Protein AF-A0A6A6N0H1-F1 (afdb_monomer_lite)

Structure (mmCIF, N/CA/C/O backbone):
data_AF-A0A6A6N0H1-F1
#
_entry.id   AF-A0A6A6N0H1-F1
#
loop_
_atom_site.group_PDB
_atom_site.id
_atom_site.type_symbol
_atom_site.label_atom_id
_atom_site.label_alt_id
_atom_site.label_comp_id
_atom_site.label_asym_id
_atom_site.label_entity_id
_atom_site.label_seq_id
_atom_site.pdbx_PDB_ins_code
_atom_site.Cartn_x
_atom_site.Cartn_y
_atom_site.Cartn_z
_atom_site.occupancy
_atom_site.B_iso_or_equiv
_atom_site.auth_seq_id
_atom_site.auth_comp_id
_atom_site.auth_asym_id
_atom_site.auth_atom_id
_atom_site.pdbx_PDB_model_num
ATOM 1 N N . MET A 1 1 ? -2.127 4.961 3.955 1.00 70.12 1 MET A N 1
ATOM 2 C CA . MET A 1 1 ? -0.693 5.173 4.172 1.00 70.12 1 MET A CA 1
ATOM 3 C C . MET A 1 1 ? -0.019 4.951 2.845 1.00 70.12 1 MET A C 1
ATOM 5 O O . MET A 1 1 ? -0.591 4.228 2.034 1.00 70.12 1 MET A O 1
ATOM 9 N N . GLY A 1 2 ? 1.108 5.605 2.638 1.00 79.56 2 GLY A N 1
ATOM 10 C CA . GLY A 1 2 ? 1.952 5.487 1.465 1.00 79.56 2 GLY A CA 1
ATOM 11 C C . GLY A 1 2 ? 3.274 6.172 1.772 1.00 79.56 2 GLY A C 1
ATOM 12 O O . GLY A 1 2 ? 3.287 7.105 2.584 1.00 79.56 2 GLY A O 1
ATOM 13 N N . ASP A 1 3 ? 4.332 5.708 1.123 1.00 78.81 3 ASP A N 1
ATOM 14 C CA . ASP A 1 3 ? 5.659 6.313 1.205 1.00 78.81 3 ASP A CA 1
ATOM 15 C C . ASP A 1 3 ? 5.862 7.254 -0.004 1.00 78.81 3 ASP A C 1
ATOM 17 O O . ASP A 1 3 ? 5.157 7.158 -1.016 1.00 78.81 3 ASP A O 1
ATOM 21 N N . ASP A 1 4 ? 6.767 8.229 0.105 1.00 79.44 4 ASP A N 1
ATOM 22 C CA . ASP A 1 4 ? 6.902 9.356 -0.837 1.00 79.44 4 ASP A CA 1
ATOM 23 C C . ASP A 1 4 ? 7.541 8.990 -2.190 1.00 79.44 4 ASP A C 1
ATOM 25 O O . ASP A 1 4 ? 7.438 9.741 -3.164 1.00 79.44 4 ASP A O 1
ATOM 29 N N . ASP A 1 5 ? 8.128 7.803 -2.273 1.00 79.56 5 ASP A N 1
ATOM 30 C CA . ASP A 1 5 ? 8.685 7.163 -3.467 1.00 79.56 5 ASP A CA 1
ATOM 31 C C . ASP A 1 5 ? 7.679 6.262 -4.220 1.00 79.56 5 ASP A C 1
ATOM 33 O O . ASP A 1 5 ? 8.013 5.652 -5.243 1.00 79.56 5 ASP A O 1
ATOM 37 N N . THR A 1 6 ? 6.434 6.176 -3.741 1.00 82.19 6 THR A N 1
ATOM 38 C CA . THR A 1 6 ? 5.424 5.258 -4.277 1.00 82.19 6 THR A CA 1
ATOM 39 C C . THR A 1 6 ? 4.605 5.892 -5.397 1.00 82.19 6 THR A C 1
ATOM 41 O O . THR A 1 6 ? 3.973 6.938 -5.242 1.00 82.19 6 THR A O 1
ATOM 44 N N . VAL A 1 7 ? 4.538 5.212 -6.543 1.00 85.62 7 VAL A N 1
ATOM 45 C CA . VAL A 1 7 ? 3.729 5.633 -7.692 1.00 85.62 7 VAL A CA 1
ATOM 46 C C . VAL A 1 7 ? 2.324 5.045 -7.584 1.00 85.62 7 VAL A C 1
ATOM 48 O O . VAL A 1 7 ? 2.158 3.832 -7.679 1.00 85.62 7 VAL A O 1
ATOM 51 N N . TYR A 1 8 ? 1.306 5.898 -7.454 1.00 84.00 8 TYR A N 1
ATOM 52 C CA . TYR A 1 8 ? -0.106 5.499 -7.410 1.00 84.00 8 TYR A CA 1
ATOM 53 C C . TYR A 1 8 ? -0.826 5.714 -8.748 1.00 84.00 8 TYR A C 1
ATOM 55 O O . TYR A 1 8 ? -0.696 6.759 -9.385 1.00 84.00 8 TYR A O 1
ATOM 63 N N . PHE A 1 9 ? -1.658 4.746 -9.130 1.00 83.56 9 PHE A N 1
ATOM 64 C CA . PHE A 1 9 ? -2.590 4.827 -10.254 1.00 83.56 9 PHE A CA 1
ATOM 65 C C . PHE A 1 9 ? -3.966 5.220 -9.702 1.00 83.56 9 PHE A C 1
ATOM 67 O O . PHE A 1 9 ? -4.739 4.380 -9.240 1.00 83.56 9 PHE A O 1
ATOM 74 N N . THR A 1 10 ? -4.252 6.521 -9.676 1.00 80.19 10 THR A N 1
ATOM 75 C CA . THR A 1 10 ? -5.364 7.090 -8.895 1.00 80.19 10 THR A CA 1
ATOM 76 C C . THR A 1 10 ? -6.743 6.598 -9.323 1.00 80.19 10 THR A C 1
ATOM 78 O O . THR A 1 10 ? -7.555 6.277 -8.459 1.00 80.19 10 THR A O 1
ATOM 81 N N . ASP A 1 11 ? -7.011 6.457 -10.623 1.00 75.75 11 ASP A N 1
ATOM 82 C CA . ASP A 1 11 ? -8.328 5.996 -11.095 1.00 75.75 11 ASP A CA 1
ATOM 83 C C . ASP A 1 11 ? -8.553 4.518 -10.735 1.00 75.75 11 ASP A C 1
ATOM 85 O O . ASP A 1 11 ? -9.670 4.114 -10.403 1.00 75.75 11 ASP A O 1
ATOM 89 N N . ASN A 1 12 ? -7.476 3.724 -10.707 1.00 81.69 12 ASN A N 1
ATOM 90 C CA . ASN A 1 12 ? -7.490 2.338 -10.240 1.00 81.69 12 ASN A CA 1
ATOM 91 C C . ASN A 1 12 ? -7.721 2.262 -8.732 1.00 81.69 12 ASN A C 1
ATOM 93 O O . ASN A 1 12 ? -8.553 1.470 -8.295 1.00 81.69 12 ASN A O 1
ATOM 97 N N . LEU A 1 13 ? -7.043 3.105 -7.945 1.00 80.00 13 LEU A N 1
ATOM 98 C CA . LEU A 1 13 ? -7.258 3.217 -6.500 1.00 80.00 13 LEU A CA 1
ATOM 99 C C . LEU A 1 13 ? -8.724 3.553 -6.189 1.00 80.00 13 LEU A C 1
ATOM 101 O O . LEU A 1 13 ? -9.362 2.839 -5.418 1.00 80.00 13 LEU A O 1
ATOM 105 N N . VAL A 1 14 ? -9.283 4.580 -6.834 1.00 78.00 14 VAL A N 1
ATOM 106 C CA . VAL A 1 14 ? -10.693 4.975 -6.672 1.00 78.00 14 VAL A CA 1
ATOM 107 C C . VAL A 1 14 ? -11.631 3.840 -7.088 1.00 78.00 14 VAL A C 1
ATOM 109 O O . VAL A 1 14 ? -12.523 3.474 -6.325 1.00 78.00 14 VAL A O 1
ATOM 112 N N . SER A 1 15 ? -11.397 3.222 -8.249 1.00 77.38 15 SER A N 1
ATOM 113 C CA . SER A 1 15 ? -12.208 2.101 -8.751 1.00 77.38 15 SER A CA 1
ATOM 114 C C . SER A 1 15 ? -12.167 0.873 -7.834 1.00 77.38 15 SER A C 1
ATOM 116 O O . SER A 1 15 ? -13.159 0.154 -7.717 1.00 77.38 15 SER A O 1
ATOM 118 N N . VAL A 1 16 ? -11.033 0.626 -7.169 1.00 81.94 16 VAL A N 1
ATOM 119 C CA . VAL A 1 16 ? -10.869 -0.451 -6.187 1.00 81.94 16 VAL A CA 1
ATOM 120 C C . VAL A 1 16 ? -11.577 -0.114 -4.874 1.00 81.94 16 VAL A C 1
ATOM 122 O O . VAL A 1 16 ? -12.339 -0.942 -4.376 1.00 81.94 16 VAL A O 1
ATOM 125 N N . LEU A 1 17 ? -11.398 1.092 -4.331 1.00 82.75 17 LEU A N 1
ATOM 126 C CA . LEU A 1 17 ? -12.040 1.494 -3.074 1.00 82.75 17 LEU A CA 1
ATOM 127 C C . LEU A 1 17 ? -13.568 1.625 -3.207 1.00 82.75 17 LEU A C 1
ATOM 129 O O . LEU A 1 17 ? -14.291 1.277 -2.275 1.00 82.75 17 LEU A O 1
ATOM 133 N N . ALA A 1 18 ? -14.077 2.001 -4.384 1.00 81.06 18 ALA A N 1
ATOM 134 C CA . ALA A 1 18 ? -15.512 2.062 -4.685 1.00 81.06 18 ALA A CA 1
ATOM 135 C C . ALA A 1 18 ? -16.245 0.704 -4.581 1.00 81.06 18 ALA A C 1
ATOM 137 O O . ALA A 1 18 ? -17.475 0.673 -4.544 1.00 81.06 18 ALA A O 1
ATOM 138 N N . LYS A 1 19 ? -15.520 -0.423 -4.499 1.00 85.50 19 LYS A N 1
ATOM 139 C CA . LYS A 1 19 ? -16.097 -1.756 -4.238 1.00 85.50 19 LYS A CA 1
ATOM 140 C C . LYS A 1 19 ? -16.606 -1.921 -2.797 1.00 85.50 19 LYS A C 1
ATOM 142 O O . LYS A 1 19 ? -17.336 -2.874 -2.527 1.00 85.50 19 LYS A O 1
ATOM 147 N N . TYR A 1 20 ? -16.210 -1.036 -1.879 1.00 82.00 20 TYR A N 1
ATOM 148 C CA . TYR A 1 20 ? -16.386 -1.203 -0.438 1.00 82.00 20 TYR A CA 1
ATOM 149 C C . TYR A 1 20 ? -17.384 -0.210 0.166 1.00 82.00 20 TYR A C 1
ATOM 151 O O . TYR A 1 20 ? -17.315 0.998 -0.057 1.00 82.00 20 TYR A O 1
ATOM 159 N N . ASP A 1 21 ? -18.291 -0.720 1.004 1.00 81.81 21 ASP A N 1
ATOM 160 C CA . ASP A 1 21 ? -19.190 0.109 1.811 1.00 81.81 21 ASP A CA 1
ATOM 161 C C . ASP A 1 21 ? -18.392 0.853 2.893 1.00 81.81 21 ASP A C 1
ATOM 163 O O . ASP A 1 21 ? -17.941 0.259 3.876 1.00 81.81 21 ASP A O 1
ATOM 167 N N . HIS A 1 22 ? -18.227 2.161 2.706 1.00 78.94 22 HIS A N 1
ATOM 168 C CA . HIS A 1 22 ? -17.443 3.041 3.573 1.00 78.94 22 HIS A CA 1
ATOM 169 C C . HIS A 1 22 ? -18.022 3.222 4.986 1.00 78.94 22 HIS A C 1
ATOM 171 O O . HIS A 1 22 ? -17.309 3.678 5.881 1.00 78.94 22 HIS A O 1
ATOM 177 N N . HIS A 1 23 ? -19.275 2.816 5.223 1.00 79.25 23 HIS A N 1
ATOM 178 C CA . HIS A 1 23 ? -19.869 2.770 6.562 1.00 79.25 23 HIS A CA 1
ATOM 179 C C . HIS A 1 23 ? -19.436 1.539 7.381 1.00 79.25 23 HIS A C 1
ATOM 181 O O . HIS A 1 23 ? -19.732 1.456 8.575 1.00 79.25 23 HIS A O 1
ATOM 187 N N . GLN A 1 24 ? -18.728 0.582 6.774 1.00 85.94 24 GLN A N 1
ATOM 188 C CA . GLN A 1 24 ? -18.178 -0.596 7.452 1.00 85.94 24 GLN A CA 1
ATOM 189 C C . GLN A 1 24 ? -16.694 -0.393 7.792 1.00 85.94 24 GLN A C 1
ATOM 191 O O . GLN A 1 24 ? -16.031 0.499 7.264 1.00 85.94 24 GLN A O 1
ATOM 196 N N . MET A 1 25 ? -16.153 -1.200 8.709 1.00 87.19 25 MET A N 1
ATOM 197 C CA . MET A 1 25 ? -14.738 -1.127 9.093 1.00 87.19 25 MET A CA 1
ATOM 198 C C . MET A 1 25 ? -13.878 -1.923 8.108 1.00 87.19 25 MET A C 1
ATOM 200 O O . MET A 1 25 ? -13.936 -3.150 8.100 1.00 87.19 25 MET A O 1
ATOM 204 N N . TRP A 1 26 ? -13.058 -1.224 7.328 1.00 92.44 26 TRP A N 1
ATOM 205 C CA . TRP A 1 26 ? -12.177 -1.803 6.319 1.00 92.44 26 TRP A CA 1
ATOM 206 C C . TRP A 1 26 ? -10.728 -1.403 6.562 1.00 92.44 26 TRP A C 1
ATOM 208 O O . TRP A 1 26 ? -10.451 -0.243 6.858 1.00 92.44 26 TRP A O 1
ATOM 218 N N . TYR A 1 27 ? -9.824 -2.359 6.364 1.00 95.56 27 TYR A N 1
ATOM 219 C CA . TYR A 1 27 ? -8.383 -2.170 6.226 1.00 95.56 27 TYR A CA 1
ATOM 220 C C . TYR A 1 27 ? -7.974 -2.875 4.932 1.00 95.56 27 TYR A C 1
ATOM 222 O O . TYR A 1 27 ? -8.114 -4.093 4.836 1.00 95.56 27 TYR A O 1
ATOM 230 N N . ILE A 1 28 ? -7.583 -2.107 3.914 1.00 95.56 28 ILE A N 1
ATOM 231 C CA . ILE A 1 28 ? -7.443 -2.559 2.521 1.00 95.56 28 ILE A CA 1
ATOM 232 C C . ILE A 1 28 ? -6.034 -2.242 2.021 1.00 95.56 28 ILE A C 1
ATOM 234 O O . ILE A 1 28 ? -5.616 -1.092 2.107 1.00 95.56 28 ILE A O 1
ATOM 238 N N . GLY A 1 29 ? -5.328 -3.226 1.464 1.00 94.94 29 GLY A N 1
ATOM 239 C CA . GLY A 1 29 ? -3.990 -3.045 0.885 1.00 94.94 29 GLY A CA 1
ATOM 240 C C . GLY A 1 29 ? -3.344 -4.371 0.474 1.00 94.94 29 GLY A C 1
ATOM 241 O O . GLY A 1 29 ? -4.038 -5.385 0.366 1.00 94.94 29 GLY A O 1
ATOM 242 N N . GLY A 1 30 ? -2.026 -4.374 0.267 1.00 94.50 30 GLY A N 1
ATOM 243 C CA . GLY A 1 30 ? -1.248 -5.545 -0.165 1.00 94.50 30 GLY A CA 1
ATOM 244 C C . GLY A 1 30 ? -0.135 -5.926 0.816 1.00 94.50 30 GLY A C 1
ATOM 245 O O . GLY A 1 30 ? 0.495 -5.055 1.414 1.00 94.50 30 GLY A O 1
ATOM 246 N N . ASN A 1 31 ? 0.098 -7.232 0.988 1.00 94.44 31 ASN A N 1
ATOM 247 C CA . ASN A 1 31 ? 1.309 -7.754 1.634 1.00 94.44 31 ASN A CA 1
ATOM 248 C C . ASN A 1 31 ? 2.520 -7.639 0.680 1.00 94.44 31 ASN A C 1
ATOM 250 O O . ASN A 1 31 ? 2.348 -7.264 -0.479 1.00 94.44 31 ASN A O 1
ATOM 254 N N . SER A 1 32 ? 3.732 -7.963 1.134 1.00 93.81 32 SER A N 1
ATOM 255 C CA . SER A 1 32 ? 4.918 -7.855 0.278 1.00 93.81 32 SER A CA 1
ATOM 256 C C . SER A 1 32 ? 5.002 -9.016 -0.716 1.00 93.81 32 SER A C 1
ATOM 258 O O . SER A 1 32 ? 4.661 -10.158 -0.408 1.00 93.81 32 SER A O 1
ATOM 260 N N . GLU A 1 33 ? 5.527 -8.767 -1.916 1.00 92.06 33 GLU A N 1
ATOM 261 C CA . GLU A 1 33 ? 5.927 -9.837 -2.840 1.00 92.06 33 GLU A CA 1
ATOM 262 C C . GLU A 1 33 ? 7.166 -10.597 -2.343 1.00 92.06 33 GLU A C 1
ATOM 264 O O . GLU A 1 33 ? 7.478 -11.689 -2.827 1.00 92.06 33 GLU A O 1
ATOM 269 N N . SER A 1 34 ? 7.878 -10.029 -1.366 1.00 92.12 34 SER A N 1
ATOM 270 C CA . SER A 1 34 ? 9.011 -10.664 -0.713 1.00 92.12 34 SER A CA 1
ATOM 271 C C . SER A 1 34 ? 8.560 -11.568 0.434 1.00 92.12 34 SER A C 1
ATOM 273 O O . SER A 1 34 ? 8.165 -11.115 1.508 1.00 92.12 34 SER A O 1
ATOM 275 N N . VAL A 1 35 ? 8.729 -12.879 0.236 1.00 92.88 35 VAL A N 1
ATOM 276 C CA . VAL A 1 35 ? 8.537 -13.907 1.277 1.00 92.88 35 VAL A CA 1
ATOM 277 C C . VAL A 1 35 ? 9.380 -13.619 2.527 1.00 92.88 35 VAL A C 1
ATOM 279 O O . VAL A 1 35 ? 8.958 -13.941 3.634 1.00 92.88 35 VAL A O 1
ATOM 282 N N . GLU A 1 36 ? 10.561 -13.010 2.374 1.00 93.06 36 GLU A N 1
ATOM 283 C CA . GLU A 1 36 ? 11.412 -12.617 3.502 1.00 93.06 36 GLU A CA 1
ATOM 284 C C . GLU A 1 36 ? 10.739 -11.522 4.344 1.00 93.06 36 GLU A C 1
ATOM 286 O O . GLU A 1 36 ? 10.660 -11.654 5.565 1.00 93.06 36 GLU A O 1
ATOM 291 N N . GLN A 1 37 ? 10.171 -10.499 3.698 1.00 93.38 37 GLN A N 1
ATOM 292 C CA . GLN A 1 37 ? 9.470 -9.412 4.384 1.00 93.38 37 GLN A CA 1
ATOM 293 C C . GLN A 1 37 ? 8.204 -9.900 5.092 1.00 93.38 37 GLN A C 1
ATOM 295 O O . GLN A 1 37 ? 7.989 -9.566 6.257 1.00 93.38 37 GLN A O 1
ATOM 300 N N . ASP A 1 38 ? 7.403 -10.739 4.432 1.00 94.50 38 ASP A N 1
ATOM 301 C CA . ASP A 1 38 ? 6.183 -11.317 5.008 1.00 94.50 38 ASP A CA 1
ATOM 302 C C . ASP A 1 38 ? 6.458 -12.260 6.198 1.00 94.50 38 ASP A C 1
ATOM 304 O O . ASP A 1 38 ? 5.649 -12.341 7.127 1.00 94.50 38 ASP A O 1
ATOM 308 N N . VAL A 1 39 ? 7.588 -12.983 6.192 1.00 94.25 39 VAL A N 1
ATOM 309 C CA . VAL A 1 39 ? 8.022 -13.833 7.319 1.00 94.25 39 VAL A CA 1
ATOM 310 C C . VAL A 1 39 ? 8.549 -13.000 8.488 1.00 94.25 39 VAL A C 1
ATOM 312 O O . VAL A 1 39 ? 8.310 -13.369 9.638 1.00 94.25 39 VAL A O 1
ATOM 315 N N . MET A 1 40 ? 9.256 -11.900 8.214 1.00 92.00 40 MET A N 1
ATOM 316 C CA . MET A 1 40 ? 9.815 -11.021 9.247 1.00 92.00 40 MET A CA 1
ATOM 317 C C . MET A 1 40 ? 8.754 -10.135 9.910 1.00 92.00 40 MET A C 1
ATOM 319 O O . MET A 1 40 ? 8.828 -9.906 11.118 1.00 92.00 40 MET A O 1
ATOM 323 N N . HIS A 1 41 ? 7.763 -9.666 9.146 1.00 92.44 41 HIS A N 1
ATOM 324 C CA . HIS A 1 41 ? 6.705 -8.787 9.642 1.00 92.44 41 HIS A CA 1
ATOM 325 C C . HIS A 1 41 ? 5.419 -9.562 9.924 1.00 92.44 41 HIS A C 1
ATOM 327 O O . HIS A 1 41 ? 5.137 -9.881 11.080 1.00 92.44 41 HIS A O 1
ATOM 333 N N . THR A 1 42 ? 4.628 -9.840 8.883 1.00 92.81 42 THR A N 1
ATOM 334 C CA . THR A 1 42 ? 3.494 -10.775 8.879 1.00 92.81 42 THR A CA 1
ATOM 335 C C . THR A 1 42 ? 2.826 -10.784 7.502 1.00 92.81 42 THR A C 1
ATOM 337 O O . THR A 1 42 ? 2.594 -9.738 6.905 1.00 92.81 42 THR A O 1
ATOM 340 N N . TYR A 1 43 ? 2.356 -11.943 7.043 1.00 95.00 43 TYR A N 1
ATOM 341 C CA . TYR A 1 43 ? 1.429 -12.031 5.904 1.00 95.00 43 TYR A CA 1
ATOM 342 C C . TYR A 1 43 ? 0.087 -11.300 6.155 1.00 95.00 43 TYR A C 1
ATOM 344 O O . TYR A 1 43 ? -0.718 -11.126 5.240 1.00 95.00 43 TYR A O 1
ATOM 352 N N . GLY A 1 44 ? -0.233 -10.963 7.408 1.00 96.00 44 GLY A N 1
ATOM 353 C CA . GLY A 1 44 ? -1.514 -10.390 7.827 1.00 96.00 44 GLY A CA 1
ATOM 354 C C . GLY A 1 44 ? -1.635 -8.868 7.715 1.00 96.00 44 GLY A C 1
ATOM 355 O O . GLY A 1 44 ? -2.709 -8.359 8.036 1.00 96.00 44 GLY A O 1
ATOM 356 N N . MET A 1 45 ? -0.583 -8.158 7.295 1.00 95.44 45 MET A N 1
ATOM 357 C CA . MET A 1 45 ? -0.554 -6.694 7.178 1.00 95.44 45 MET A CA 1
ATOM 358 C C . MET A 1 45 ? -0.486 -6.229 5.726 1.00 95.44 45 MET A C 1
ATOM 360 O O . MET A 1 45 ? 0.011 -6.945 4.858 1.00 95.44 45 MET A O 1
ATOM 364 N N . ALA A 1 46 ? -0.989 -5.022 5.482 1.00 95.56 46 ALA A N 1
ATOM 365 C CA . ALA A 1 46 ? -0.591 -4.248 4.320 1.00 95.56 46 ALA A CA 1
ATOM 366 C C . ALA A 1 46 ? 0.681 -3.464 4.653 1.00 95.56 46 ALA A C 1
ATOM 368 O O . ALA A 1 46 ? 0.752 -2.865 5.730 1.00 95.56 46 ALA A O 1
ATOM 369 N N . PHE A 1 47 ? 1.648 -3.472 3.739 1.00 94.62 47 PHE A N 1
ATOM 370 C CA . PHE A 1 47 ? 2.901 -2.736 3.900 1.00 94.62 47 PHE A CA 1
ATOM 371 C C . PHE A 1 47 ? 2.715 -1.243 3.584 1.00 94.62 47 PHE A C 1
ATOM 373 O O . PHE A 1 47 ? 1.846 -0.864 2.794 1.00 94.62 47 PHE A O 1
ATOM 380 N N . GLY A 1 48 ? 3.506 -0.397 4.245 1.00 88.81 48 GLY A N 1
ATOM 381 C CA . GLY A 1 48 ? 3.406 1.064 4.193 1.00 88.81 48 GLY A CA 1
ATOM 382 C C . GLY A 1 48 ? 3.643 1.633 2.799 1.00 88.81 48 GLY A C 1
ATOM 383 O O . GLY A 1 48 ? 2.773 2.342 2.292 1.00 88.81 48 GLY A O 1
ATOM 384 N N . GLY A 1 49 ? 4.755 1.247 2.171 1.00 88.38 49 GLY A N 1
ATOM 385 C CA . GLY A 1 49 ? 5.166 1.714 0.850 1.00 88.38 49 GLY A CA 1
A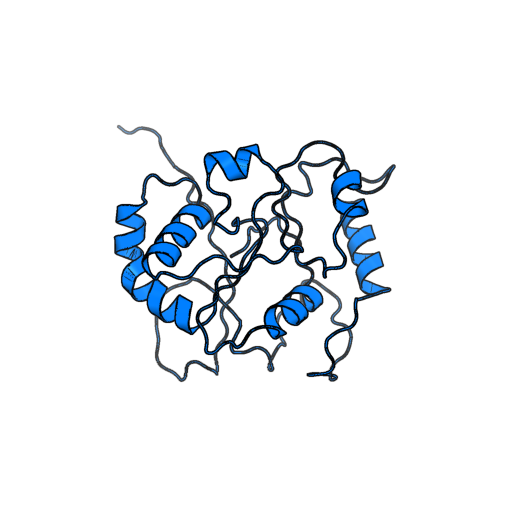TOM 386 C C . GLY A 1 49 ? 4.185 1.329 -0.247 1.00 88.38 49 GLY A C 1
ATOM 387 O O . GLY A 1 49 ? 3.582 2.195 -0.871 1.00 88.38 49 GLY A O 1
ATOM 388 N N . GLY A 1 50 ? 3.897 0.034 -0.399 1.00 90.38 50 GLY A N 1
ATOM 389 C CA . GLY A 1 50 ? 2.862 -0.459 -1.312 1.00 90.38 50 GLY A CA 1
ATOM 390 C C . GLY A 1 50 ? 1.486 0.157 -1.047 1.00 90.38 50 GLY A C 1
ATOM 391 O O . GLY A 1 50 ? 0.672 0.265 -1.963 1.00 90.38 50 GLY A O 1
ATOM 392 N N . GLY A 1 51 ? 1.245 0.637 0.169 1.00 90.50 51 GLY A N 1
ATOM 393 C CA . GLY A 1 51 ? 0.134 1.506 0.499 1.00 90.50 51 GLY A CA 1
ATOM 394 C C . GLY A 1 51 ? -1.096 0.769 1.004 1.00 90.50 51 GLY A C 1
ATOM 395 O O . GLY A 1 51 ? -1.343 -0.406 0.721 1.00 90.50 51 GLY A O 1
ATOM 396 N N . PHE A 1 52 ? -1.913 1.497 1.765 1.00 93.44 52 PHE A N 1
ATOM 397 C CA . PHE A 1 52 ? -3.186 0.980 2.265 1.00 93.44 52 PHE A CA 1
ATOM 398 C C . PHE A 1 52 ? -4.213 2.066 2.580 1.00 93.44 52 PHE A C 1
ATOM 400 O O . PHE A 1 52 ? -3.875 3.197 2.941 1.00 93.44 52 PHE A O 1
ATOM 407 N N . ALA A 1 53 ? -5.487 1.690 2.533 1.00 90.50 53 ALA A N 1
ATOM 408 C CA . ALA A 1 53 ? -6.620 2.493 2.969 1.00 90.50 53 ALA A CA 1
ATOM 409 C C . ALA A 1 53 ? -7.244 1.914 4.250 1.00 90.50 53 ALA A C 1
ATOM 411 O O . ALA A 1 53 ? -7.270 0.700 4.459 1.00 90.50 53 ALA A O 1
ATOM 412 N N . ILE A 1 54 ? -7.792 2.791 5.094 1.00 87.88 54 ILE A N 1
ATOM 413 C CA . ILE A 1 54 ? -8.717 2.419 6.170 1.00 87.88 54 ILE A CA 1
ATOM 414 C C . ILE A 1 54 ? -10.004 3.228 6.033 1.00 87.88 54 ILE A C 1
ATOM 416 O O . ILE A 1 54 ? -9.967 4.388 5.628 1.00 87.88 54 ILE A O 1
ATOM 420 N N . SER A 1 55 ? -11.147 2.628 6.351 1.00 84.31 55 SER A N 1
ATOM 421 C CA . SER A 1 55 ? -12.421 3.352 6.326 1.00 84.31 55 SER A CA 1
ATOM 422 C C . SER A 1 55 ? -12.570 4.294 7.519 1.00 84.31 55 SER A C 1
ATOM 424 O O . SER A 1 55 ? -11.984 4.073 8.585 1.00 84.31 55 SER A O 1
ATOM 426 N N . TYR A 1 56 ? -13.414 5.318 7.370 1.00 81.25 56 TYR A N 1
ATOM 427 C CA . TYR A 1 56 ? -13.680 6.290 8.431 1.00 81.25 56 TYR A CA 1
ATOM 428 C C . TYR A 1 56 ? -14.085 5.640 9.777 1.00 81.25 56 TYR A C 1
ATOM 430 O O . TYR A 1 56 ? -13.474 5.980 10.792 1.00 81.25 56 TYR A O 1
ATOM 438 N N . PRO A 1 57 ? -15.003 4.646 9.845 1.00 81.31 57 PRO A N 1
ATOM 439 C CA . PRO A 1 57 ? -15.363 4.001 11.114 1.00 81.31 57 PRO A CA 1
ATOM 440 C C . PRO A 1 57 ? -14.221 3.206 11.766 1.00 81.31 57 PRO A C 1
ATOM 442 O O . PRO A 1 57 ? -14.232 3.009 12.982 1.00 81.31 57 PRO A O 1
ATOM 445 N N . LEU A 1 58 ? -13.239 2.733 10.985 1.00 87.31 58 LEU A N 1
ATOM 446 C CA . LEU A 1 58 ? -12.027 2.127 11.538 1.00 87.31 58 LEU A CA 1
ATOM 447 C C . LEU A 1 58 ? -11.080 3.205 12.076 1.00 87.31 58 LEU A C 1
ATOM 449 O O . LEU A 1 58 ? -10.618 3.083 13.209 1.00 87.31 58 LEU A O 1
ATOM 453 N N . ALA A 1 59 ? -10.842 4.279 11.318 1.00 85.25 59 ALA A N 1
ATOM 454 C CA . ALA A 1 59 ? -10.011 5.405 11.751 1.00 85.25 59 ALA A CA 1
ATOM 455 C C . ALA A 1 59 ? -10.531 6.044 13.057 1.00 85.25 59 ALA A C 1
ATOM 457 O O . ALA A 1 59 ? -9.759 6.288 13.984 1.00 85.25 59 ALA A O 1
ATOM 458 N N . GLU A 1 60 ? -11.852 6.222 13.170 1.00 82.12 60 GLU A N 1
ATOM 459 C CA . GLU A 1 60 ? -12.548 6.805 14.330 1.00 82.12 60 GLU A CA 1
ATOM 460 C C . GLU A 1 60 ? -12.457 5.932 15.598 1.00 82.12 60 GLU A C 1
ATOM 462 O O . GLU A 1 60 ? -12.548 6.445 16.717 1.00 82.12 60 GLU A O 1
ATOM 467 N N . LYS A 1 61 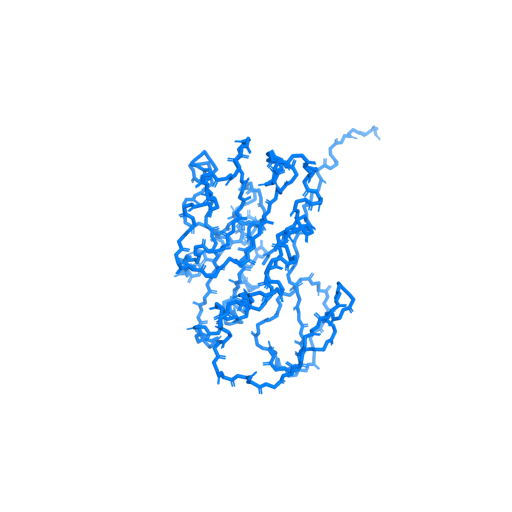? -12.208 4.622 15.453 1.00 87.31 61 LYS A N 1
ATOM 468 C CA . LYS A 1 61 ? -11.841 3.728 16.566 1.00 87.31 61 LYS A CA 1
ATOM 469 C C . LYS A 1 61 ? -10.340 3.703 16.829 1.00 87.31 61 LYS A C 1
ATOM 471 O O . LYS A 1 61 ? -9.942 3.742 17.990 1.00 87.31 61 LYS A O 1
ATOM 476 N N . LEU A 1 62 ? -9.529 3.654 15.773 1.00 86.50 62 LEU A N 1
ATOM 477 C CA . LEU A 1 62 ? -8.073 3.561 15.850 1.00 86.50 62 LEU A CA 1
ATOM 478 C C . LEU A 1 62 ? -7.480 4.729 16.637 1.00 86.50 62 LEU A C 1
ATOM 480 O O . LEU A 1 62 ? -6.759 4.491 17.600 1.00 86.50 62 LEU A O 1
ATOM 484 N N . VAL A 1 63 ? -7.871 5.970 16.325 1.00 85.81 63 VAL A N 1
ATOM 485 C CA . VAL A 1 63 ? -7.418 7.170 17.056 1.00 85.81 63 VAL A CA 1
ATOM 486 C C . VAL A 1 63 ? -7.639 7.076 18.572 1.00 85.81 63 VAL A C 1
ATOM 488 O O . VAL A 1 63 ? -6.803 7.528 19.344 1.00 85.81 63 VAL A O 1
ATOM 491 N N . LYS A 1 64 ? -8.732 6.446 19.023 1.00 86.25 64 LYS A N 1
ATOM 492 C CA . LYS A 1 64 ? -9.089 6.356 20.452 1.00 86.25 64 LYS A CA 1
ATOM 493 C C . LYS A 1 64 ? -8.190 5.400 21.241 1.00 86.25 64 LYS A C 1
ATOM 495 O O . LYS A 1 64 ? -8.196 5.461 22.468 1.00 86.25 64 LYS A O 1
ATOM 500 N N . ILE A 1 65 ? -7.455 4.517 20.560 1.00 88.19 65 ILE A N 1
ATOM 501 C CA . ILE A 1 65 ? -6.524 3.560 21.176 1.00 88.19 65 ILE A CA 1
ATOM 502 C C . ILE A 1 65 ? -5.063 3.784 20.769 1.00 88.19 65 ILE A C 1
ATOM 504 O O . ILE A 1 65 ? -4.188 3.141 21.349 1.00 88.19 65 ILE A O 1
ATOM 508 N N . LEU A 1 66 ? -4.807 4.651 19.779 1.00 85.31 66 LEU A N 1
ATOM 509 C CA . LEU A 1 66 ? -3.552 4.691 19.030 1.00 85.31 66 LEU A CA 1
ATOM 510 C C . LEU A 1 66 ? -2.338 4.918 19.929 1.00 85.31 66 LEU A C 1
ATOM 512 O O . LEU A 1 66 ? -1.455 4.071 19.926 1.00 85.31 66 LEU A O 1
ATOM 516 N N . ASP A 1 67 ? -2.321 5.978 20.741 1.00 83.00 67 ASP A N 1
ATOM 517 C CA . ASP A 1 67 ? -1.174 6.327 21.595 1.00 83.00 67 ASP A CA 1
ATOM 518 C C . ASP A 1 67 ? -0.740 5.144 22.479 1.00 83.00 67 ASP A C 1
ATOM 520 O O . ASP A 1 67 ? 0.373 4.632 22.368 1.00 83.00 67 ASP A O 1
ATOM 524 N N . GLY A 1 68 ? -1.669 4.617 23.284 1.00 89.56 68 GLY A N 1
ATOM 525 C CA . GLY A 1 68 ? -1.385 3.482 24.161 1.00 89.56 68 GLY A CA 1
ATOM 526 C C . GLY A 1 68 ? -1.106 2.176 23.407 1.00 89.56 68 GLY A C 1
ATOM 527 O O . GLY A 1 68 ? -0.485 1.273 23.964 1.00 89.56 68 GLY A O 1
ATOM 528 N N . CYS A 1 69 ? -1.576 2.040 22.166 1.00 92.88 69 CYS A N 1
ATOM 529 C CA . CYS A 1 69 ? -1.248 0.907 21.306 1.00 92.88 69 CYS A CA 1
ATOM 530 C C . CYS A 1 69 ? 0.180 1.011 20.745 1.00 92.88 69 CYS A C 1
ATOM 532 O O . CYS A 1 69 ? 0.922 0.030 20.783 1.00 92.88 69 CYS A O 1
ATOM 534 N N . LEU A 1 70 ? 0.608 2.198 20.307 1.00 87.31 70 LEU A N 1
ATOM 535 C CA . LEU A 1 70 ? 1.988 2.452 19.894 1.00 87.31 70 LEU A CA 1
ATOM 536 C C . LEU A 1 70 ? 2.964 2.220 21.059 1.00 87.31 70 LEU A C 1
ATOM 538 O O . LEU A 1 70 ? 4.006 1.606 20.845 1.00 87.31 70 LEU A O 1
ATOM 542 N N . ASP A 1 71 ? 2.586 2.579 22.292 1.00 93.75 71 ASP A N 1
ATOM 543 C CA . ASP A 1 71 ? 3.339 2.222 23.505 1.00 93.75 71 ASP A CA 1
ATOM 544 C C . ASP A 1 71 ? 3.442 0.698 23.715 1.00 93.75 71 ASP A C 1
ATOM 546 O O . ASP A 1 71 ? 4.475 0.198 24.160 1.00 93.75 71 ASP A O 1
ATOM 550 N N . ARG A 1 72 ? 2.391 -0.075 23.392 1.00 96.38 72 ARG A N 1
ATOM 551 C CA . ARG A 1 72 ? 2.406 -1.549 23.501 1.00 96.38 72 ARG A CA 1
ATOM 552 C C . ARG A 1 72 ? 3.253 -2.222 22.426 1.00 96.38 72 ARG A C 1
ATOM 554 O O . ARG A 1 72 ? 3.875 -3.237 22.723 1.00 96.38 72 ARG A O 1
ATOM 561 N N . TYR A 1 73 ? 3.286 -1.676 21.212 1.00 92.62 73 TYR A N 1
ATOM 562 C CA . TYR A 1 73 ? 3.995 -2.244 20.057 1.00 92.62 73 TYR A CA 1
ATOM 563 C C . TYR A 1 73 ? 5.230 -1.429 19.643 1.00 92.62 73 TYR A C 1
ATOM 565 O O . TYR A 1 73 ? 5.675 -1.506 18.501 1.00 92.62 73 TYR A O 1
ATOM 573 N N . TYR A 1 74 ? 5.835 -0.684 20.573 1.00 90.94 74 TYR A N 1
ATOM 574 C CA . TYR A 1 74 ? 7.004 0.171 20.310 1.00 90.94 74 TYR A CA 1
ATOM 575 C C . TYR A 1 74 ? 8.214 -0.578 19.713 1.00 90.94 74 TYR A C 1
ATOM 577 O O . TYR A 1 74 ? 9.087 0.040 19.107 1.00 90.94 74 TYR A O 1
ATOM 585 N N . TYR A 1 75 ? 8.275 -1.900 19.903 1.00 91.38 75 TYR A N 1
ATOM 586 C CA . TYR A 1 75 ? 9.331 -2.793 19.419 1.00 91.38 75 TYR A CA 1
ATOM 587 C C . TYR A 1 75 ? 9.056 -3.391 18.027 1.00 91.38 75 TYR A C 1
ATOM 589 O O . TYR A 1 75 ? 9.918 -4.089 17.498 1.00 91.38 75 TYR A O 1
ATOM 597 N N . PHE A 1 76 ? 7.884 -3.145 17.431 1.00 91.06 76 PHE A N 1
ATOM 598 C CA . PHE A 1 76 ? 7.615 -3.487 16.032 1.00 91.06 76 PHE A CA 1
ATOM 599 C C . PHE A 1 76 ? 8.354 -2.525 15.091 1.00 91.06 76 PHE A C 1
ATOM 601 O O . PHE A 1 76 ? 8.523 -1.334 15.394 1.00 91.06 76 PHE A O 1
ATOM 608 N N . TYR A 1 77 ? 8.818 -3.070 13.969 1.00 84.25 77 TYR A N 1
ATOM 609 C CA . TYR A 1 77 ? 9.586 -2.367 12.947 1.00 84.25 77 TYR A CA 1
ATOM 610 C C . TYR A 1 77 ? 8.638 -1.750 11.917 1.00 84.25 77 TYR A C 1
ATOM 612 O O . TYR A 1 77 ? 7.622 -2.349 11.584 1.00 84.25 77 TYR A O 1
ATOM 620 N N . GLY A 1 78 ? 8.956 -0.553 11.427 1.00 85.62 78 GLY A N 1
ATOM 621 C CA . GLY A 1 78 ? 8.056 0.188 10.544 1.00 85.62 78 GLY A CA 1
ATOM 622 C C . GLY A 1 78 ? 6.850 0.802 11.269 1.00 85.62 78 GLY A C 1
ATOM 623 O O . GLY A 1 78 ? 6.519 0.483 12.418 1.00 85.62 78 GLY A O 1
ATOM 624 N N . SER A 1 79 ? 6.211 1.760 10.604 1.00 85.75 79 SER A N 1
ATOM 625 C CA . SER A 1 79 ? 4.995 2.423 11.087 1.00 85.75 79 SER A CA 1
ATOM 626 C C . SER A 1 79 ? 3.738 1.609 10.743 1.00 85.75 79 SER A C 1
ATOM 628 O O . SER A 1 79 ? 2.804 1.514 11.541 1.00 85.75 79 SER A O 1
ATOM 630 N N . ASP A 1 80 ? 3.762 0.943 9.596 1.00 90.00 80 ASP A N 1
ATOM 631 C CA . ASP A 1 80 ? 2.768 0.017 9.069 1.00 90.00 80 ASP A CA 1
ATOM 632 C C . ASP A 1 80 ? 2.556 -1.223 9.953 1.00 90.00 80 ASP A C 1
ATOM 634 O O . ASP A 1 80 ? 1.408 -1.518 10.293 1.00 90.00 80 ASP A O 1
ATOM 638 N N . GLN A 1 81 ? 3.616 -1.897 10.424 1.0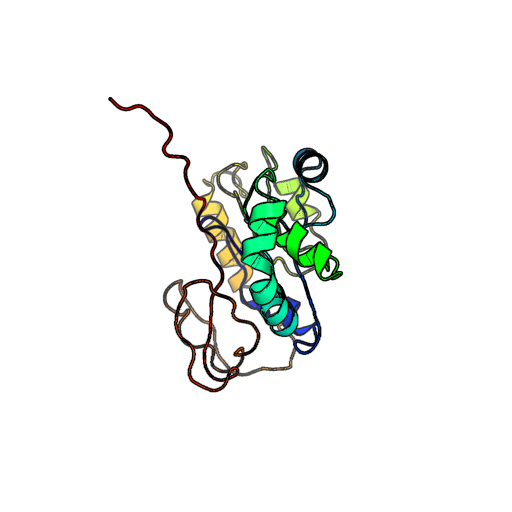0 92.62 81 GLN A N 1
ATOM 639 C CA . GLN A 1 81 ? 3.486 -3.053 11.329 1.00 92.62 81 GLN A CA 1
ATOM 640 C C . GLN A 1 81 ? 2.819 -2.648 12.654 1.00 92.62 81 GLN A C 1
ATOM 642 O O . GLN A 1 81 ? 2.013 -3.397 13.213 1.00 92.62 81 GLN A O 1
ATOM 647 N N . ARG A 1 82 ? 3.104 -1.438 13.153 1.00 92.19 82 ARG A N 1
ATOM 648 C CA . ARG A 1 82 ? 2.475 -0.889 14.367 1.00 92.19 82 ARG A CA 1
ATOM 649 C C . ARG A 1 82 ? 1.000 -0.569 14.143 1.00 92.19 82 ARG A C 1
ATOM 651 O O . ARG A 1 82 ? 0.169 -0.952 14.964 1.00 92.19 82 ARG A O 1
ATOM 658 N N . ILE A 1 83 ? 0.650 0.071 13.025 1.00 92.81 83 ILE A N 1
ATOM 659 C CA . ILE A 1 83 ? -0.755 0.335 12.681 1.00 92.81 83 ILE A CA 1
ATOM 660 C C . ILE A 1 83 ? -1.531 -0.969 12.457 1.00 92.81 83 ILE A C 1
ATOM 662 O O . ILE A 1 83 ? -2.646 -1.093 12.965 1.00 92.81 83 ILE A O 1
ATOM 666 N N . TRP A 1 84 ? -0.940 -1.970 11.798 1.00 95.88 84 TRP A N 1
ATOM 667 C CA . TRP A 1 84 ? -1.518 -3.311 11.684 1.00 95.88 84 TRP A CA 1
ATOM 668 C C . TRP A 1 84 ? -1.817 -3.933 13.054 1.00 95.88 84 TRP A C 1
ATOM 670 O O . TRP A 1 84 ? -2.903 -4.484 13.254 1.00 95.88 84 TRP A O 1
ATOM 680 N N . ALA A 1 85 ? -0.892 -3.821 14.010 1.00 95.62 85 ALA A N 1
ATOM 681 C CA . ALA A 1 85 ? -1.080 -4.336 15.363 1.00 95.62 85 ALA A CA 1
ATOM 682 C C . ALA A 1 85 ? -2.284 -3.675 16.058 1.00 95.62 85 ALA A C 1
ATOM 684 O O . ALA A 1 85 ? -3.152 -4.363 16.595 1.00 95.62 85 ALA A O 1
ATOM 685 N N . CYS A 1 86 ? -2.403 -2.348 15.956 1.00 94.62 86 CYS A N 1
ATOM 686 C CA . CYS A 1 86 ? -3.524 -1.598 16.523 1.00 94.62 86 CYS A CA 1
ATOM 687 C C . CYS A 1 86 ? -4.865 -1.907 15.844 1.00 94.62 86 CYS A C 1
ATOM 689 O O . CYS A 1 86 ? -5.886 -2.049 16.514 1.00 94.62 86 CYS A O 1
ATOM 691 N N . ILE A 1 87 ? -4.879 -2.070 14.521 1.00 96.19 87 ILE A N 1
ATOM 692 C CA . ILE A 1 87 ? -6.070 -2.503 13.776 1.00 96.19 87 ILE A CA 1
ATOM 693 C C . ILE A 1 87 ? -6.467 -3.942 14.165 1.00 96.19 87 ILE A C 1
ATOM 695 O O . ILE A 1 87 ? -7.656 -4.249 14.294 1.00 96.19 87 ILE A O 1
ATOM 699 N N . SER A 1 88 ? -5.483 -4.800 14.447 1.00 97.31 88 SER A N 1
ATOM 700 C CA . SER A 1 88 ? -5.700 -6.171 14.920 1.00 97.31 88 SER A CA 1
ATOM 701 C C . SER A 1 88 ? -6.303 -6.224 16.329 1.00 97.31 88 SER A C 1
ATOM 703 O O . SER A 1 88 ? -7.162 -7.069 16.574 1.00 97.31 88 SER A O 1
ATOM 705 N N . GLU A 1 89 ? -5.954 -5.301 17.236 1.00 97.12 89 GLU A N 1
ATOM 706 C CA . GLU A 1 89 ? -6.633 -5.166 18.540 1.00 97.12 89 GLU A CA 1
ATOM 707 C C . GLU A 1 89 ? -8.120 -4.787 18.405 1.00 97.12 89 GLU A C 1
ATOM 709 O O . GLU A 1 89 ? -8.948 -5.228 19.203 1.00 97.12 89 GLU A O 1
ATOM 714 N N . ILE A 1 90 ? -8.482 -4.002 17.381 1.00 96.88 90 ILE A N 1
ATOM 715 C CA . ILE A 1 90 ? -9.882 -3.657 17.059 1.00 96.88 90 ILE A CA 1
ATOM 716 C C . ILE A 1 90 ? -10.627 -4.870 16.461 1.00 96.88 90 ILE A C 1
ATOM 718 O O . ILE A 1 90 ? -11.860 -4.896 16.439 1.00 96.88 90 ILE A O 1
ATOM 722 N N . GLY A 1 91 ? -9.891 -5.892 16.009 1.00 98.00 91 GLY A N 1
ATOM 723 C CA . GLY A 1 91 ? -10.425 -7.126 15.437 1.00 98.00 91 GLY A CA 1
ATOM 724 C C . GLY A 1 91 ? -10.771 -7.033 13.950 1.00 98.00 91 GLY A C 1
ATOM 725 O O . GLY A 1 91 ? -11.594 -7.815 13.476 1.00 98.00 91 GLY A O 1
ATOM 726 N N . VAL A 1 92 ? -10.181 -6.085 13.211 1.00 97.31 92 VAL A N 1
ATOM 727 C CA . VAL A 1 92 ? -10.416 -5.925 11.766 1.00 97.31 92 VAL A CA 1
ATOM 728 C C . VAL A 1 92 ? -9.262 -6.561 10.980 1.00 97.31 92 VAL A C 1
ATOM 730 O O . VAL A 1 92 ? -8.123 -6.126 11.126 1.00 97.31 92 VAL A O 1
ATOM 733 N N . PRO A 1 93 ? -9.510 -7.597 10.158 1.00 97.25 93 PRO A N 1
ATOM 734 C CA . PRO A 1 93 ? -8.465 -8.235 9.366 1.00 97.25 93 PRO A CA 1
ATOM 735 C C . PRO A 1 93 ? -8.119 -7.419 8.113 1.00 97.25 93 PRO A C 1
ATOM 737 O O . PRO A 1 93 ? -8.928 -6.633 7.615 1.00 97.25 93 PRO A O 1
ATOM 740 N N . LEU A 1 94 ? -6.936 -7.677 7.552 1.00 97.69 94 LEU A N 1
ATOM 741 C CA . LEU A 1 94 ? -6.565 -7.183 6.230 1.00 97.69 94 LEU A CA 1
ATOM 742 C C . LEU A 1 94 ? -7.491 -7.742 5.143 1.00 97.69 94 LEU A C 1
ATOM 744 O O . LEU A 1 94 ? -7.630 -8.954 4.969 1.00 97.69 94 LEU A O 1
ATOM 748 N N . THR A 1 95 ? -8.038 -6.832 4.348 1.00 96.50 95 THR A N 1
ATOM 749 C CA . THR A 1 95 ? -8.704 -7.103 3.078 1.00 96.50 95 THR A CA 1
ATOM 750 C C . THR A 1 95 ? -7.680 -6.924 1.962 1.00 96.50 95 THR A C 1
ATOM 752 O O . THR A 1 95 ? -7.283 -5.804 1.649 1.00 96.50 95 THR A O 1
ATOM 755 N N . ARG A 1 96 ? -7.193 -8.036 1.402 1.00 95.50 96 ARG A N 1
ATOM 756 C CA . ARG A 1 96 ? -6.112 -8.003 0.408 1.00 95.50 96 ARG A CA 1
ATOM 757 C C . ARG A 1 96 ? -6.605 -7.573 -0.970 1.00 95.50 96 ARG A C 1
ATOM 759 O O . ARG A 1 96 ? -7.499 -8.206 -1.527 1.00 95.50 96 ARG A O 1
ATOM 766 N N . GLU A 1 97 ? -5.936 -6.582 -1.544 1.00 93.62 97 GLU A N 1
ATOM 767 C CA . GLU A 1 97 ? -6.099 -6.135 -2.927 1.00 93.62 97 GLU A CA 1
ATOM 768 C C . GLU A 1 97 ? -4.788 -6.346 -3.687 1.00 93.62 97 GLU A C 1
ATOM 770 O O . GLU A 1 97 ? -3.740 -5.852 -3.286 1.00 93.62 97 GLU A O 1
ATOM 775 N N . GLN A 1 98 ? -4.843 -7.096 -4.789 1.00 91.12 98 GLN A N 1
ATOM 776 C CA . GLN A 1 98 ? -3.648 -7.614 -5.474 1.00 91.12 98 GLN A CA 1
ATOM 777 C C . GLN A 1 98 ? -2.866 -6.577 -6.291 1.00 91.12 98 GLN A C 1
ATOM 779 O O . GLN A 1 98 ? -1.807 -6.919 -6.798 1.00 91.12 98 GLN A O 1
ATOM 784 N N . GLY A 1 99 ? -3.392 -5.358 -6.440 1.00 91.38 99 GLY A N 1
ATOM 785 C CA . GLY A 1 99 ? -2.732 -4.270 -7.164 1.00 91.38 99 GLY A CA 1
ATOM 786 C C . GLY A 1 99 ? -1.924 -3.313 -6.285 1.00 91.38 99 GLY A C 1
ATOM 787 O O . GLY A 1 99 ? -1.353 -2.367 -6.823 1.00 91.38 99 GLY A O 1
ATOM 788 N N . PHE A 1 100 ? -1.925 -3.494 -4.960 1.00 92.69 100 PHE A N 1
ATOM 789 C CA . PHE A 1 100 ? -1.048 -2.741 -4.061 1.00 92.69 100 PHE A CA 1
ATOM 790 C C . PHE A 1 100 ? 0.285 -3.478 -3.954 1.00 92.69 100 PHE A C 1
ATOM 792 O O . PHE A 1 100 ? 0.295 -4.632 -3.522 1.00 92.69 100 PHE A O 1
ATOM 799 N N . HIS A 1 101 ? 1.383 -2.824 -4.332 1.00 92.31 101 HIS A N 1
ATOM 800 C CA . HIS A 1 101 ? 2.675 -3.488 -4.504 1.00 92.31 101 HIS A CA 1
ATOM 801 C C . HIS A 1 101 ? 3.804 -2.829 -3.721 1.00 92.31 101 HIS A C 1
ATOM 803 O O . HIS A 1 101 ? 4.202 -1.700 -4.013 1.00 92.31 101 HIS A O 1
ATOM 809 N N . GLN A 1 102 ? 4.361 -3.581 -2.772 1.00 91.94 102 GLN A N 1
ATOM 810 C CA . GLN A 1 102 ? 5.506 -3.168 -1.961 1.00 91.94 102 GLN A CA 1
ATOM 811 C C . GLN A 1 102 ? 6.828 -3.285 -2.739 1.00 91.94 102 GLN A C 1
ATOM 813 O O . GLN A 1 102 ? 7.738 -2.500 -2.527 1.00 91.94 102 GLN A O 1
ATOM 818 N N . PHE A 1 103 ? 6.959 -4.231 -3.671 1.00 86.50 103 PHE A N 1
ATOM 819 C CA . PHE A 1 103 ? 8.107 -4.318 -4.584 1.00 86.50 103 PHE A CA 1
ATOM 820 C C . PHE A 1 103 ? 9.492 -4.472 -3.918 1.00 86.50 103 PHE A C 1
ATOM 822 O O . PHE A 1 103 ? 10.512 -4.222 -4.559 1.00 86.50 103 PHE A O 1
ATOM 829 N N . ASP A 1 104 ? 9.561 -5.029 -2.699 1.00 85.12 104 ASP A N 1
ATOM 830 C CA . ASP A 1 104 ? 10.809 -5.399 -1.991 1.00 85.12 104 ASP A CA 1
ATOM 831 C C . ASP A 1 104 ? 11.538 -6.620 -2.611 1.00 85.12 104 ASP A C 1
ATOM 833 O O . ASP A 1 104 ? 12.053 -7.514 -1.930 1.00 85.12 104 ASP A O 1
ATOM 837 N N . ILE A 1 105 ? 11.567 -6.677 -3.940 1.00 87.31 105 ILE A N 1
ATOM 838 C CA . ILE A 1 105 ? 12.240 -7.669 -4.773 1.00 87.31 105 ILE A CA 1
ATOM 839 C C . ILE A 1 105 ? 13.518 -7.069 -5.381 1.00 87.31 105 ILE A C 1
ATOM 841 O O . ILE A 1 105 ? 13.799 -5.881 -5.253 1.00 87.31 105 ILE A O 1
ATOM 845 N N . ARG A 1 106 ? 14.344 -7.893 -6.036 1.00 85.75 106 ARG A N 1
ATOM 846 C CA . ARG A 1 106 ? 15.613 -7.451 -6.642 1.00 85.75 106 ARG A CA 1
ATOM 847 C C . ARG A 1 106 ? 15.764 -7.956 -8.069 1.00 85.75 106 ARG A C 1
ATOM 849 O O . ARG A 1 106 ? 15.325 -9.060 -8.390 1.00 85.75 106 ARG A O 1
ATOM 856 N N . GLY A 1 107 ? 16.457 -7.176 -8.896 1.00 88.38 107 GLY A N 1
ATOM 857 C CA . GLY A 1 107 ? 16.622 -7.462 -10.321 1.00 88.38 107 GLY A CA 1
ATOM 858 C C . GLY A 1 107 ? 15.343 -7.167 -11.105 1.00 88.38 107 GLY A C 1
ATOM 859 O O . GLY A 1 107 ? 14.638 -6.203 -10.811 1.00 88.38 107 GLY A O 1
ATOM 860 N N . SER A 1 108 ? 15.037 -7.976 -12.118 1.00 86.06 108 SER A N 1
ATOM 861 C CA . SER A 1 108 ? 13.952 -7.676 -13.055 1.00 86.06 108 SER A CA 1
ATOM 862 C C . SER A 1 108 ? 12.555 -7.974 -12.507 1.00 86.06 108 SER A C 1
ATOM 864 O O . SER A 1 108 ? 12.144 -9.130 -12.395 1.00 86.06 108 SER A O 1
ATOM 866 N N . ALA A 1 109 ? 11.767 -6.914 -12.311 1.00 85.62 109 ALA A N 1
ATOM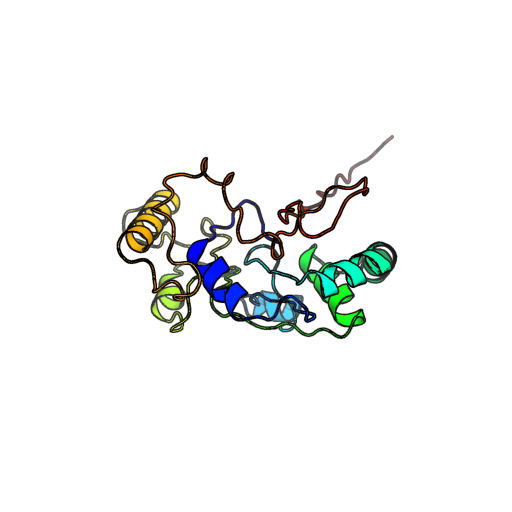 867 C CA . ALA A 1 109 ? 10.338 -6.990 -12.002 1.00 85.62 109 ALA A CA 1
ATOM 868 C C . ALA A 1 109 ? 9.465 -7.521 -13.166 1.00 85.62 109 ALA A C 1
ATOM 870 O O . ALA A 1 109 ? 8.259 -7.700 -12.996 1.00 85.62 109 ALA A O 1
ATOM 871 N N . TYR A 1 110 ? 10.040 -7.803 -14.348 1.00 83.06 110 TYR A N 1
ATOM 872 C CA . TYR A 1 110 ? 9.284 -8.242 -15.531 1.00 83.06 110 TYR A CA 1
ATOM 873 C C . TYR A 1 110 ? 8.438 -9.491 -15.266 1.00 83.06 110 TYR A C 1
ATOM 875 O O . TYR A 1 110 ? 7.287 -9.542 -15.685 1.00 83.06 110 TYR A O 1
ATOM 883 N N . GLY A 1 111 ? 8.978 -10.486 -14.552 1.00 81.94 111 GLY A N 1
ATOM 884 C CA . GLY A 1 111 ? 8.243 -11.717 -14.248 1.00 81.94 111 GLY A CA 1
ATOM 885 C C . GLY A 1 111 ? 7.007 -11.475 -13.379 1.00 81.94 111 GLY A C 1
ATOM 886 O O . GLY A 1 111 ? 5.968 -12.078 -13.626 1.00 81.94 111 GLY A O 1
ATOM 887 N N . LEU A 1 112 ? 7.108 -10.556 -12.414 1.00 82.81 112 LEU A N 1
ATOM 888 C CA . LEU A 1 112 ? 6.009 -10.165 -11.532 1.00 82.81 112 LEU A CA 1
ATOM 889 C C . LEU A 1 112 ? 4.933 -9.389 -12.303 1.00 82.81 112 LEU A C 1
ATOM 891 O O . LEU A 1 112 ? 3.765 -9.759 -12.262 1.00 82.81 112 LEU A O 1
ATOM 895 N N . LEU A 1 113 ? 5.333 -8.368 -13.068 1.00 80.38 113 LEU A N 1
ATOM 896 C CA . LEU A 1 113 ? 4.411 -7.537 -13.851 1.00 80.38 113 LEU A CA 1
ATOM 897 C C . LEU A 1 113 ? 3.746 -8.302 -15.007 1.00 80.38 113 LEU A C 1
ATOM 899 O O . LEU A 1 113 ? 2.567 -8.104 -15.276 1.00 80.38 113 LEU A O 1
ATOM 903 N N . ALA A 1 114 ? 4.467 -9.203 -15.681 1.00 78.88 114 ALA A N 1
ATOM 904 C CA . ALA A 1 114 ? 3.909 -10.028 -16.756 1.00 78.88 114 ALA A CA 1
ATOM 905 C C . ALA A 1 114 ? 2.986 -11.147 -16.240 1.00 78.88 114 ALA A C 1
ATOM 907 O O . ALA A 1 114 ? 2.133 -11.624 -16.986 1.00 78.88 114 ALA A O 1
ATOM 908 N N . ALA A 1 115 ? 3.153 -11.562 -14.980 1.00 79.25 115 ALA A N 1
ATOM 909 C CA . ALA A 1 115 ? 2.264 -12.490 -14.285 1.00 79.25 115 ALA A CA 1
ATOM 910 C C . ALA A 1 115 ? 1.219 -11.779 -13.405 1.00 79.25 115 ALA A C 1
ATOM 912 O O . ALA A 1 115 ? 0.513 -12.455 -12.652 1.00 79.25 115 ALA A O 1
ATOM 913 N N . HIS A 1 116 ? 1.118 -10.444 -13.481 1.00 74.62 116 HIS A N 1
ATOM 914 C CA . HIS A 1 116 ? 0.181 -9.675 -12.670 1.00 74.62 116 HIS A CA 1
ATOM 915 C C . HIS A 1 116 ? -1.254 -10.192 -12.897 1.00 74.62 116 HIS A C 1
ATOM 917 O O . HIS A 1 116 ? -1.647 -10.415 -14.049 1.00 74.62 116 HIS A O 1
ATOM 923 N N . PRO A 1 117 ? -2.052 -10.402 -11.833 1.00 70.06 117 PRO A N 1
ATOM 924 C CA . PRO A 1 117 ? -3.432 -10.864 -11.957 1.00 70.06 117 PRO A CA 1
ATOM 925 C C . PRO A 1 117 ? -4.295 -9.961 -12.847 1.00 70.06 117 PRO A C 1
ATOM 927 O O . PRO A 1 117 ? -3.961 -8.807 -13.117 1.00 70.06 117 PRO A O 1
ATOM 930 N N . VAL A 1 118 ? -5.476 -10.444 -13.245 1.00 75.94 118 VAL A N 1
ATOM 931 C CA . VAL A 1 118 ? -6.507 -9.592 -13.869 1.00 75.94 118 VAL A CA 1
ATOM 932 C C . VAL A 1 118 ? -7.180 -8.744 -12.778 1.00 75.94 118 VAL A C 1
ATOM 934 O O . VAL A 1 118 ? -8.325 -8.969 -12.393 1.00 75.94 118 VAL A O 1
ATOM 937 N N . ALA A 1 119 ? -6.412 -7.798 -12.247 1.00 82.25 119 ALA A N 1
ATOM 938 C CA . ALA A 1 119 ? -6.774 -6.821 -11.232 1.00 82.25 119 ALA 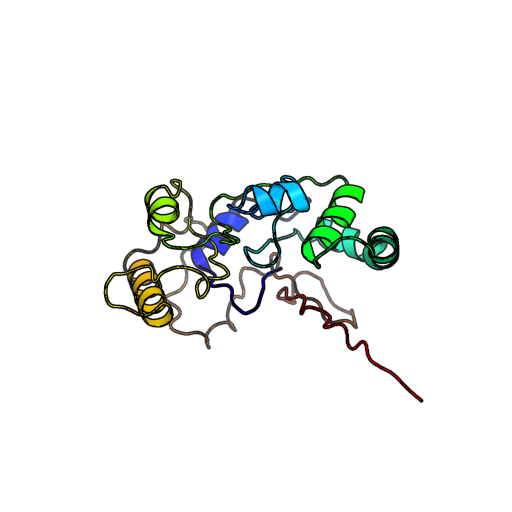A CA 1
ATOM 939 C C . ALA A 1 119 ? -6.224 -5.444 -11.657 1.00 82.25 119 ALA A C 1
ATOM 941 O O . ALA A 1 119 ? -5.221 -5.396 -12.374 1.00 82.25 119 ALA A O 1
ATOM 942 N N . PRO A 1 120 ? -6.843 -4.322 -11.250 1.00 85.19 120 PRO A N 1
ATOM 943 C CA . PRO A 1 120 ? -6.270 -3.000 -11.484 1.00 85.19 120 PRO A CA 1
ATOM 944 C C . PRO A 1 120 ? -4.933 -2.864 -10.750 1.00 85.19 120 PRO A C 1
ATOM 946 O O . PRO A 1 120 ? -4.861 -3.161 -9.562 1.00 85.19 120 PRO A O 1
ATOM 949 N N . LEU A 1 121 ? -3.896 -2.396 -11.444 1.00 87.88 121 LEU A N 1
ATOM 950 C CA . LEU A 1 121 ? -2.619 -2.014 -10.838 1.00 87.88 121 LEU A CA 1
ATOM 951 C C . LEU A 1 121 ? -2.834 -0.732 -10.019 1.00 87.88 121 LEU A C 1
ATOM 953 O O . LEU A 1 121 ? -3.186 0.285 -10.607 1.00 87.88 121 LEU A O 1
ATOM 957 N N . VAL A 1 122 ? -2.684 -0.756 -8.696 1.00 87.56 122 VAL A N 1
ATOM 958 C CA . VAL A 1 122 ? -3.043 0.376 -7.815 1.00 87.56 122 VAL A CA 1
ATOM 959 C C . VAL A 1 122 ? -1.826 1.210 -7.427 1.00 87.56 122 VAL A C 1
ATOM 961 O O . VAL A 1 122 ? -1.895 2.439 -7.469 1.00 87.56 122 VAL A O 1
ATOM 964 N N . SER A 1 123 ? -0.713 0.569 -7.082 1.00 89.44 123 SER A N 1
ATOM 965 C CA . SER A 1 123 ? 0.520 1.240 -6.663 1.00 89.44 123 SER A CA 1
ATOM 966 C C . SER A 1 123 ? 1.762 0.458 -7.081 1.00 89.44 123 SER A C 1
ATOM 968 O O . SER A 1 123 ? 1.678 -0.722 -7.406 1.00 89.44 123 SER A O 1
ATOM 970 N N . LEU A 1 124 ? 2.915 1.125 -7.084 1.00 89.31 124 LEU A N 1
ATOM 971 C CA . LEU A 1 124 ? 4.241 0.530 -7.234 1.00 89.31 124 LEU A CA 1
ATOM 972 C C . LEU A 1 124 ? 5.238 1.309 -6.358 1.00 89.31 124 LEU A C 1
ATOM 974 O O . LEU A 1 124 ? 5.473 2.491 -6.613 1.00 89.31 124 LEU A O 1
ATOM 978 N N . HIS A 1 125 ? 5.815 0.657 -5.351 1.00 89.94 125 HIS A N 1
ATOM 979 C CA . HIS A 1 125 ? 6.853 1.201 -4.457 1.00 89.94 125 HIS A CA 1
ATOM 980 C C . HIS A 1 125 ? 8.272 0.771 -4.904 1.00 89.94 125 HIS A C 1
ATOM 982 O O . HIS A 1 125 ? 8.403 -0.065 -5.801 1.00 89.94 125 HIS A O 1
ATOM 988 N N . HIS A 1 126 ? 9.333 1.374 -4.343 1.00 84.75 126 HIS A N 1
ATOM 989 C CA . HIS A 1 126 ? 10.751 0.994 -4.534 1.00 84.75 126 HIS A CA 1
ATOM 990 C C . HIS A 1 126 ? 11.209 0.712 -5.993 1.00 84.75 126 HIS A C 1
ATOM 992 O O . HIS A 1 126 ? 12.064 -0.136 -6.271 1.00 84.75 126 HIS A O 1
ATOM 998 N N . LEU A 1 127 ? 10.664 1.441 -6.974 1.00 81.00 127 LEU A N 1
ATOM 999 C CA . LEU A 1 127 ? 10.918 1.205 -8.406 1.00 81.00 127 LEU A CA 1
ATOM 1000 C C . LEU A 1 127 ? 12.343 1.556 -8.876 1.00 81.00 127 LEU A C 1
ATOM 1002 O O . LEU A 1 127 ? 12.725 1.220 -10.000 1.00 81.00 127 LEU A O 1
ATOM 1006 N N . ASP A 1 128 ? 13.127 2.228 -8.041 1.00 79.81 128 ASP A N 1
ATOM 1007 C CA . ASP A 1 128 ? 14.547 2.520 -8.219 1.00 79.81 128 ASP A CA 1
ATOM 1008 C C . ASP A 1 128 ? 15.469 1.369 -7.763 1.00 79.81 128 ASP A C 1
ATOM 1010 O O . ASP A 1 128 ? 16.570 1.228 -8.307 1.00 79.81 128 ASP A O 1
ATOM 1014 N N . TYR A 1 129 ? 15.001 0.492 -6.862 1.00 83.88 129 TYR A N 1
ATOM 1015 C CA . TYR A 1 129 ? 15.732 -0.687 -6.362 1.00 83.88 129 TYR A CA 1
ATOM 1016 C C . TYR A 1 129 ? 15.706 -1.896 -7.318 1.00 83.88 129 TYR A C 1
ATOM 1018 O O . TYR A 1 129 ? 16.492 -2.838 -7.157 1.00 83.88 129 TYR A O 1
ATOM 1026 N N . VAL A 1 130 ? 14.830 -1.878 -8.327 1.00 87.12 130 VAL A N 1
ATOM 1027 C CA . VAL A 1 130 ? 14.696 -2.926 -9.354 1.00 87.12 130 VAL A CA 1
ATOM 1028 C C . VAL A 1 130 ? 15.397 -2.557 -10.667 1.00 87.12 130 VAL A C 1
ATOM 1030 O O . VAL A 1 130 ? 15.705 -1.393 -10.944 1.00 87.12 130 VAL A O 1
ATOM 1033 N N . ASP A 1 131 ? 15.632 -3.561 -11.518 1.00 88.88 131 ASP A N 1
ATOM 1034 C CA . ASP A 1 131 ? 16.056 -3.306 -12.896 1.00 88.88 131 ASP A CA 1
ATOM 1035 C C . ASP A 1 131 ? 14.967 -2.513 -13.634 1.00 88.88 131 ASP A C 1
ATOM 1037 O O . ASP A 1 131 ? 13.768 -2.765 -13.492 1.00 88.88 131 ASP A O 1
ATOM 1041 N N . SER A 1 132 ? 15.397 -1.592 -14.495 1.00 85.75 132 SER A N 1
ATOM 1042 C CA . SER A 1 132 ? 14.511 -0.792 -15.342 1.00 85.75 132 SER A CA 1
ATOM 1043 C C . SER A 1 132 ? 13.503 -1.649 -16.122 1.00 85.75 132 SER A C 1
ATOM 1045 O O . SER A 1 132 ? 13.881 -2.577 -16.839 1.00 85.75 132 SER A O 1
ATOM 1047 N N . LEU A 1 133 ? 12.216 -1.289 -16.028 1.00 84.44 133 LEU A N 1
ATOM 1048 C CA . LEU A 1 133 ? 11.098 -2.070 -16.583 1.00 84.44 133 LEU A CA 1
ATOM 1049 C C . LEU A 1 133 ? 11.170 -2.270 -18.108 1.00 84.44 133 LEU A C 1
ATOM 1051 O O . LEU A 1 133 ? 10.619 -3.237 -18.632 1.00 84.44 133 LEU A O 1
ATOM 1055 N N . PHE A 1 134 ? 11.837 -1.362 -18.828 1.00 84.75 134 PHE A N 1
ATOM 1056 C CA . PHE A 1 134 ? 12.024 -1.434 -20.274 1.00 84.75 134 PHE A CA 1
ATOM 1057 C C . PHE A 1 134 ? 13.515 -1.467 -20.651 1.00 84.75 134 PHE A C 1
ATOM 1059 O O . PHE A 1 134 ? 14.299 -0.659 -20.140 1.00 84.75 134 PHE A O 1
ATOM 1066 N N . PRO A 1 135 ? 13.914 -2.314 -21.623 1.00 83.19 135 PRO A N 1
ATOM 1067 C CA . PRO A 1 135 ? 15.274 -2.325 -22.151 1.00 83.19 135 PRO A CA 1
ATOM 1068 C C . PRO A 1 135 ? 15.734 -0.941 -22.626 1.00 83.19 135 PRO A C 1
ATOM 1070 O O . PRO A 1 135 ? 14.972 -0.194 -23.243 1.00 83.19 135 PRO A O 1
ATOM 1073 N N . TYR A 1 136 ? 17.009 -0.632 -22.381 1.00 86.81 136 TYR A N 1
ATOM 1074 C CA . TYR A 1 136 ? 17.684 0.605 -22.807 1.00 86.81 136 TYR A CA 1
ATOM 1075 C C . TYR A 1 136 ? 17.124 1.916 -22.220 1.00 86.81 136 TYR A C 1
ATOM 1077 O O . TYR A 1 136 ? 17.472 2.994 -22.702 1.00 86.81 136 TYR A O 1
ATOM 1085 N N . LYS A 1 137 ? 16.302 1.851 -21.165 1.00 87.75 137 LYS A N 1
ATOM 1086 C CA . LYS A 1 137 ? 15.871 3.014 -20.371 1.00 87.75 137 LYS A CA 1
ATOM 1087 C C . LYS A 1 137 ? 16.433 2.927 -18.955 1.00 87.75 137 LYS A C 1
ATOM 1089 O O . LYS A 1 137 ? 16.677 1.829 -18.465 1.00 87.75 137 LYS A O 1
ATOM 1094 N N . ASN A 1 138 ? 16.592 4.065 -18.284 1.00 88.06 138 ASN A N 1
ATOM 1095 C CA . ASN A 1 138 ? 16.710 4.106 -16.820 1.00 88.06 138 ASN A CA 1
ATOM 1096 C C . ASN A 1 138 ? 15.320 3.929 -16.172 1.00 88.06 138 ASN A C 1
ATOM 1098 O O . ASN A 1 138 ? 14.301 3.983 -16.867 1.00 88.06 138 ASN A O 1
ATOM 1102 N N . GLN A 1 139 ? 15.280 3.748 -14.851 1.00 83.81 139 GLN A N 1
ATOM 1103 C CA . GLN A 1 139 ? 14.048 3.551 -14.086 1.00 83.81 139 GLN A CA 1
ATOM 1104 C C . GLN A 1 139 ? 13.042 4.689 -14.335 1.00 83.81 139 GLN A C 1
ATOM 1106 O O . GLN A 1 139 ? 11.924 4.426 -14.771 1.00 83.81 139 GLN A O 1
ATOM 1111 N N . MET A 1 140 ? 13.449 5.957 -14.208 1.00 83.88 140 MET A N 1
ATOM 1112 C CA . MET A 1 140 ? 12.557 7.113 -14.406 1.00 83.88 140 MET A CA 1
ATOM 1113 C C . MET A 1 140 ? 11.927 7.177 -15.805 1.00 83.88 140 MET A C 1
ATOM 1115 O O . MET A 1 140 ? 10.738 7.467 -15.943 1.00 83.88 140 MET A O 1
ATOM 1119 N N . ASP A 1 141 ? 12.690 6.905 -16.862 1.00 86.06 141 ASP A N 1
ATOM 1120 C CA . ASP A 1 141 ? 12.172 6.899 -18.234 1.00 86.06 141 ASP A CA 1
ATOM 1121 C C . ASP A 1 141 ? 11.315 5.660 -18.526 1.00 86.06 141 ASP A C 1
ATOM 1123 O O . ASP A 1 141 ? 10.386 5.724 -19.341 1.00 86.06 141 ASP A O 1
ATOM 1127 N N . SER A 1 142 ? 11.561 4.553 -17.823 1.00 85.62 142 SER A N 1
ATOM 1128 C CA . SER A 1 142 ? 10.662 3.400 -17.791 1.00 85.62 142 SER A CA 1
ATOM 1129 C C . SER A 1 142 ? 9.324 3.736 -17.129 1.00 85.62 142 SER A C 1
ATOM 1131 O O . SER A 1 142 ? 8.283 3.455 -17.722 1.00 85.62 142 SER A O 1
ATOM 1133 N N . LEU A 1 143 ? 9.319 4.431 -15.988 1.00 83.31 143 LEU A N 1
ATOM 1134 C CA . LEU A 1 143 ? 8.091 4.859 -15.304 1.00 83.31 143 LEU A CA 1
ATOM 1135 C C . LEU A 1 143 ? 7.273 5.856 -16.129 1.00 83.31 143 LEU A C 1
ATOM 1137 O O . LEU A 1 143 ? 6.070 5.669 -16.296 1.00 83.31 143 LEU A O 1
ATOM 1141 N N . LYS A 1 144 ? 7.916 6.851 -16.759 1.00 83.69 144 LYS A N 1
ATOM 1142 C CA . LYS A 1 144 ? 7.245 7.745 -17.727 1.00 83.69 144 LYS A CA 1
ATOM 1143 C C . LYS A 1 144 ? 6.593 6.968 -18.875 1.00 83.69 144 LYS A C 1
ATOM 1145 O O . LYS A 1 144 ? 5.546 7.367 -19.376 1.00 83.69 144 LYS A O 1
ATOM 1150 N N . SER A 1 145 ? 7.219 5.872 -19.307 1.00 85.50 145 SER A N 1
ATOM 1151 C CA . SER A 1 145 ? 6.706 5.027 -20.391 1.00 85.50 145 SER A CA 1
ATOM 1152 C C . SER A 1 145 ? 5.519 4.173 -19.946 1.00 85.50 145 SER A C 1
ATOM 1154 O O . SER A 1 145 ? 4.556 4.058 -20.699 1.00 85.50 145 SER A O 1
ATOM 1156 N N . LEU A 1 146 ? 5.569 3.625 -18.727 1.00 83.69 146 LEU A N 1
ATOM 1157 C CA . LEU A 1 146 ? 4.468 2.886 -18.109 1.00 83.69 146 LEU A CA 1
ATOM 1158 C C . LEU A 1 146 ? 3.251 3.794 -17.883 1.00 83.69 146 LEU A C 1
ATOM 1160 O O . LEU A 1 146 ? 2.159 3.470 -18.337 1.00 83.69 146 LEU A O 1
ATOM 1164 N N . ASN A 1 147 ? 3.454 4.969 -17.278 1.00 82.12 147 ASN A N 1
ATOM 1165 C CA . ASN A 1 147 ? 2.392 5.952 -17.057 1.00 82.12 147 ASN A CA 1
ATOM 1166 C C . ASN A 1 147 ? 1.759 6.409 -18.386 1.00 82.12 147 ASN A C 1
ATOM 1168 O O . ASN A 1 147 ? 0.542 6.453 -18.523 1.00 82.12 147 ASN A O 1
ATOM 1172 N N . ARG A 1 148 ? 2.570 6.651 -19.426 1.00 83.69 148 ARG A N 1
ATOM 1173 C CA . ARG A 1 148 ? 2.044 6.971 -20.761 1.00 83.69 148 ARG A CA 1
ATOM 1174 C C . ARG A 1 148 ? 1.220 5.832 -21.371 1.00 83.69 148 ARG A C 1
ATOM 1176 O O . ARG A 1 148 ? 0.276 6.117 -22.098 1.00 83.69 148 ARG A O 1
ATOM 1183 N N . ALA A 1 149 ? 1.576 4.570 -21.128 1.00 82.69 149 ALA A N 1
ATOM 1184 C CA . ALA A 1 149 ? 0.775 3.436 -21.587 1.00 82.69 149 ALA A CA 1
ATOM 1185 C C . ALA A 1 149 ? -0.573 3.384 -20.849 1.00 82.69 149 ALA A C 1
ATOM 1187 O O . ALA A 1 149 ? -1.609 3.305 -21.501 1.00 82.69 149 ALA A O 1
ATOM 1188 N N . TYR A 1 150 ? -0.558 3.546 -19.522 1.00 80.62 150 TYR A N 1
ATOM 1189 C CA . TYR A 1 150 ? -1.761 3.647 -18.689 1.00 80.62 150 TYR A CA 1
ATOM 1190 C C . TYR A 1 150 ? -2.702 4.780 -19.139 1.00 80.62 150 TYR A C 1
ATOM 1192 O O . TYR A 1 150 ? -3.893 4.561 -19.305 1.00 80.62 150 TYR A O 1
ATOM 1200 N N . GLN A 1 151 ? -2.172 5.970 -19.440 1.00 77.81 151 GLN A N 1
ATOM 1201 C CA . GLN A 1 151 ? -2.965 7.106 -19.936 1.00 77.81 151 GLN A CA 1
ATOM 1202 C C . GLN A 1 151 ? -3.604 6.885 -21.320 1.00 77.81 151 GLN A C 1
ATOM 1204 O O . GLN A 1 151 ? -4.544 7.593 -21.677 1.00 77.81 151 GLN A O 1
ATOM 1209 N N . LEU A 1 152 ? -3.076 5.959 -22.129 1.00 81.88 152 LEU A N 1
ATOM 1210 C CA . LEU A 1 152 ? -3.597 5.655 -23.468 1.00 81.88 152 LEU A CA 1
ATOM 1211 C C . LEU A 1 152 ? -4.656 4.546 -23.464 1.00 81.88 152 LEU A C 1
ATOM 1213 O O . LEU A 1 152 ? -5.456 4.492 -24.396 1.00 81.88 152 LEU A O 1
ATOM 1217 N N . ASP A 1 153 ? -4.648 3.685 -22.447 1.00 72.62 153 ASP A N 1
ATOM 1218 C CA . ASP A 1 153 ? -5.598 2.585 -22.259 1.00 72.62 153 ASP A CA 1
ATOM 1219 C C . ASP A 1 153 ? -5.923 2.428 -20.757 1.00 72.62 153 ASP A C 1
ATOM 1221 O O . ASP A 1 153 ? -5.506 1.454 -20.120 1.00 72.62 153 ASP A O 1
ATOM 1225 N N . PRO A 1 154 ? -6.595 3.425 -20.141 1.00 65.50 154 PRO A N 1
ATOM 1226 C CA . PRO A 1 154 ? -6.998 3.333 -18.745 1.00 65.50 154 PRO A CA 1
ATOM 1227 C C . PRO A 1 154 ? -8.057 2.229 -18.606 1.00 65.50 154 PRO A C 1
ATOM 1229 O O . PRO A 1 154 ? -8.953 2.124 -19.453 1.00 65.50 154 PRO A O 1
ATOM 1232 N N . PRO A 1 155 ? -8.001 1.397 -17.552 1.00 60.91 155 PRO A N 1
ATOM 1233 C CA . PRO A 1 155 ? -8.973 0.330 -17.385 1.00 60.91 155 PRO A CA 1
ATOM 1234 C C . PRO A 1 155 ? -10.383 0.902 -17.153 1.00 60.91 155 PRO A C 1
ATOM 1236 O O . PRO A 1 155 ? -10.531 2.061 -16.756 1.00 60.91 155 PRO A O 1
ATOM 1239 N N . PRO A 1 156 ? -11.446 0.108 -17.386 1.00 52.69 156 PRO A N 1
ATOM 1240 C CA . PRO A 1 156 ? -12.813 0.608 -17.318 1.00 52.69 156 PRO A CA 1
ATOM 1241 C C . PRO A 1 156 ? -13.168 1.133 -15.921 1.00 52.69 156 PRO A C 1
ATOM 1243 O O . PRO A 1 156 ? -13.390 0.351 -14.995 1.00 52.69 156 PRO A O 1
ATOM 1246 N N . VAL A 1 157 ? -13.272 2.457 -15.791 1.00 49.53 157 VAL A N 1
ATOM 1247 C CA . VAL A 1 157 ? -13.804 3.107 -14.589 1.00 49.53 157 VAL A CA 1
ATOM 1248 C C . VAL A 1 157 ? -15.244 2.612 -14.374 1.00 49.53 157 VAL A C 1
ATOM 1250 O O . VAL A 1 157 ? -16.047 2.664 -15.316 1.00 49.53 157 VAL A O 1
ATOM 1253 N N . PRO A 1 158 ? -15.608 2.113 -13.175 1.00 36.94 158 PRO A N 1
ATOM 1254 C CA . PRO A 1 158 ? -16.975 1.709 -12.873 1.00 36.94 158 PRO A CA 1
ATOM 1255 C C . PRO A 1 158 ? -17.956 2.848 -13.161 1.00 36.94 158 PRO A C 1
ATOM 1257 O O . PRO A 1 158 ? -17.727 3.991 -12.775 1.00 36.94 158 PRO A O 1
ATOM 1260 N N . LEU A 1 159 ? -19.069 2.534 -13.830 1.00 32.25 159 LEU A N 1
ATOM 1261 C CA . LEU A 1 159 ? -19.974 3.513 -14.451 1.00 32.25 159 LEU A CA 1
ATOM 1262 C C . LEU A 1 159 ? -20.850 4.323 -13.457 1.00 32.25 159 LEU A C 1
ATOM 1264 O O . LEU A 1 159 ? -21.979 4.682 -13.782 1.00 32.25 159 LEU A O 1
ATOM 1268 N N . ALA A 1 160 ? -20.360 4.566 -12.239 1.00 34.56 160 ALA A N 1
ATOM 1269 C CA . ALA A 1 160 ? -21.066 5.252 -11.158 1.00 34.56 160 ALA A CA 1
ATOM 1270 C C . ALA A 1 160 ? -20.897 6.785 -11.180 1.00 34.56 160 ALA A C 1
ATOM 1272 O O . ALA A 1 160 ? -21.805 7.482 -10.737 1.00 34.56 160 ALA A O 1
ATOM 1273 N N . THR A 1 161 ? -19.793 7.313 -11.724 1.00 33.59 161 THR A N 1
ATOM 1274 C CA . THR A 1 161 ? -19.487 8.762 -11.770 1.00 33.59 161 THR A CA 1
ATOM 1275 C C . THR A 1 161 ? -18.897 9.177 -13.125 1.00 33.59 161 THR A C 1
ATOM 1277 O O . THR A 1 161 ? -17.776 9.665 -13.248 1.00 33.59 161 THR A O 1
ATOM 1280 N N . ALA A 1 162 ? -19.666 8.981 -14.200 1.00 30.45 162 ALA A N 1
ATOM 1281 C CA . ALA A 1 162 ? -19.271 9.381 -15.554 1.00 30.45 162 ALA A CA 1
ATOM 1282 C C . ALA A 1 162 ? -19.403 10.905 -15.793 1.00 30.45 162 ALA A C 1
ATOM 1284 O O . ALA A 1 162 ? -20.162 11.339 -16.662 1.00 30.45 162 ALA A O 1
ATOM 1285 N N . SER A 1 163 ? -18.651 11.723 -15.047 1.00 30.77 163 SER A N 1
ATOM 1286 C CA . SER A 1 163 ? -18.534 13.166 -15.300 1.00 30.77 163 SER A CA 1
ATOM 1287 C C . SER A 1 163 ? -17.253 13.804 -14.750 1.00 30.77 163 SER A C 1
ATOM 1289 O O . SER A 1 163 ? -17.309 14.494 -13.737 1.00 30.77 163 SER A O 1
ATOM 1291 N N . GLN A 1 164 ? -16.131 13.668 -15.475 1.00 32.12 164 GLN A N 1
ATOM 1292 C CA . GLN A 1 164 ? -15.248 14.777 -15.904 1.00 32.12 164 GLN A CA 1
ATOM 1293 C C . GLN A 1 164 ? -14.018 14.265 -16.689 1.00 32.12 164 GLN A C 1
ATOM 1295 O O . GLN A 1 164 ? -13.804 13.063 -16.809 1.00 32.12 164 GLN A O 1
ATOM 1300 N N . GLY A 1 165 ? -13.309 15.181 -17.363 1.00 29.28 165 GLY A N 1
ATOM 1301 C CA . GLY A 1 165 ? -12.265 14.873 -18.353 1.00 29.28 165 GLY A CA 1
ATOM 1302 C C . GLY A 1 165 ? -10.875 14.552 -17.773 1.00 29.28 165 GLY A C 1
ATOM 1303 O O . GLY A 1 165 ? -10.701 14.533 -16.560 1.00 29.28 165 GLY A O 1
ATOM 1304 N N . PRO A 1 166 ? -9.866 14.318 -18.636 1.00 31.09 166 PRO A N 1
ATOM 1305 C CA . PRO A 1 166 ? -8.561 13.807 -18.214 1.00 31.09 166 PRO A CA 1
ATOM 1306 C C . PRO A 1 166 ? -7.718 14.866 -17.484 1.00 31.09 166 PRO A C 1
ATOM 1308 O O . PRO A 1 166 ? -7.270 15.841 -18.099 1.00 31.09 166 PRO A O 1
ATOM 1311 N N . ALA A 1 167 ? -7.451 14.636 -16.196 1.00 30.89 167 ALA A N 1
ATOM 1312 C CA . ALA A 1 167 ? -6.489 15.411 -15.412 1.00 30.89 167 ALA A CA 1
ATOM 1313 C C . ALA A 1 167 ? -5.057 15.167 -15.923 1.00 30.89 167 ALA A C 1
ATOM 1315 O O . ALA A 1 167 ? -4.671 14.031 -16.203 1.00 30.89 167 ALA A O 1
ATOM 1316 N N . ASN A 1 168 ? -4.268 16.232 -16.088 1.00 32.38 168 ASN A N 1
ATOM 1317 C CA . ASN A 1 168 ? -2.989 16.191 -16.800 1.00 32.38 168 ASN A CA 1
ATOM 1318 C C . ASN A 1 168 ? -1.896 16.952 -16.036 1.00 32.38 168 ASN A C 1
ATOM 1320 O O . ASN A 1 168 ? -1.375 17.944 -16.536 1.00 32.38 168 ASN A O 1
ATOM 1324 N N . SER A 1 169 ? -1.510 16.465 -14.853 1.00 27.91 169 SER A N 1
ATOM 1325 C CA . SER A 1 169 ? -0.175 16.577 -14.225 1.00 27.91 169 SER A CA 1
ATOM 1326 C C . SER A 1 169 ? -0.273 16.426 -12.702 1.00 27.91 169 SER A C 1
ATOM 1328 O O . SER A 1 169 ? -1.349 16.477 -12.116 1.00 27.91 169 SER A O 1
ATOM 1330 N N . ILE A 1 170 ? 0.889 16.313 -12.052 1.00 32.03 170 ILE A N 1
ATOM 1331 C CA . ILE A 1 170 ? 1.068 16.240 -10.590 1.00 32.03 170 ILE A CA 1
ATOM 1332 C C . ILE A 1 170 ? 0.525 17.495 -9.853 1.00 32.03 170 ILE A C 1
ATOM 1334 O O . ILE A 1 170 ? 0.391 17.480 -8.634 1.00 32.03 170 ILE A O 1
ATOM 1338 N N . ALA A 1 171 ? 0.172 18.573 -10.567 1.00 27.72 171 ALA A N 1
ATOM 1339 C CA . ALA A 1 171 ? -0.394 19.791 -9.982 1.00 27.72 171 ALA A CA 1
ATOM 1340 C C . ALA A 1 171 ? -1.933 19.780 -9.826 1.00 27.72 171 ALA A C 1
ATOM 1342 O O . ALA A 1 171 ? -2.458 20.597 -9.073 1.00 27.72 171 ALA A O 1
ATOM 1343 N N . ASP A 1 172 ? -2.658 18.865 -10.483 1.00 27.20 172 ASP A N 1
ATOM 1344 C CA . ASP A 1 172 ? -4.132 18.909 -10.577 1.00 27.20 172 ASP A CA 1
ATOM 1345 C C . ASP A 1 172 ? -4.867 18.213 -9.404 1.00 27.20 172 ASP A C 1
ATOM 1347 O O . ASP A 1 172 ? -6.080 18.019 -9.445 1.00 27.20 172 ASP A O 1
ATOM 1351 N N . ILE A 1 173 ? -4.158 17.867 -8.321 1.00 37.00 173 ILE A N 1
ATOM 1352 C CA . ILE A 1 173 ? -4.664 17.095 -7.159 1.00 37.00 173 ILE A CA 1
ATOM 1353 C C . ILE A 1 173 ? -5.771 17.837 -6.357 1.00 37.00 173 ILE A C 1
ATOM 1355 O O . ILE A 1 173 ? -6.367 17.275 -5.443 1.00 37.00 173 ILE A O 1
ATOM 1359 N N . GLN A 1 174 ? -6.086 19.096 -6.683 1.00 31.39 174 GLN A N 1
ATOM 1360 C CA . GLN A 1 174 ? -6.926 19.966 -5.845 1.00 31.39 174 GLN A CA 1
ATOM 1361 C C . GLN A 1 174 ? -8.449 19.925 -6.091 1.00 31.39 174 GLN A C 1
ATOM 1363 O O . GLN A 1 174 ? -9.167 20.487 -5.270 1.00 31.39 174 GLN A O 1
ATOM 1368 N N . ASN A 1 175 ? -8.965 19.260 -7.136 1.00 33.62 175 ASN A N 1
ATOM 1369 C CA . ASN A 1 175 ? -10.412 19.227 -7.430 1.00 33.62 175 ASN A CA 1
ATOM 1370 C C . ASN A 1 175 ? -10.985 17.794 -7.476 1.00 33.62 175 ASN A C 1
ATOM 1372 O O . ASN A 1 175 ? -11.119 17.207 -8.548 1.00 33.62 175 ASN A O 1
ATOM 1376 N N . MET A 1 176 ? -11.378 17.251 -6.316 1.00 38.72 176 MET A N 1
ATOM 1377 C CA . MET A 1 176 ? -12.150 16.000 -6.199 1.00 38.72 176 MET A CA 1
ATOM 1378 C C . MET A 1 176 ? -13.319 16.148 -5.204 1.00 38.72 176 MET A C 1
ATOM 1380 O O . MET A 1 176 ? -13.282 15.601 -4.106 1.00 38.72 176 MET A O 1
ATOM 1384 N N . GLU A 1 177 ? -14.368 16.880 -5.593 1.00 31.83 177 GLU A N 1
ATOM 1385 C CA . GLU A 1 177 ? -15.541 17.183 -4.742 1.00 31.83 177 GLU A CA 1
ATOM 1386 C C . GLU A 1 177 ? -16.525 16.000 -4.537 1.00 31.83 177 GLU A C 1
ATOM 1388 O O . GLU A 1 177 ? -17.524 16.157 -3.848 1.00 31.83 177 GLU A O 1
ATOM 1393 N N . GLU A 1 178 ? -16.278 14.805 -5.099 1.00 32.91 178 GLU A N 1
ATOM 1394 C CA . GLU A 1 178 ? -17.199 13.644 -5.005 1.00 32.91 178 GLU A CA 1
ATOM 1395 C C . GLU A 1 178 ? -16.634 12.426 -4.225 1.00 32.91 178 GLU A C 1
ATOM 1397 O O . GLU A 1 178 ? -17.245 11.357 -4.216 1.00 32.91 178 GLU A O 1
ATOM 1402 N N . LEU A 1 179 ? -15.480 12.554 -3.550 1.00 38.91 179 LEU A N 1
ATOM 1403 C CA . LEU A 1 179 ? -14.797 11.450 -2.831 1.00 38.91 179 LEU A CA 1
ATOM 1404 C C . LEU A 1 179 ? -14.617 11.680 -1.312 1.00 38.91 179 LEU A C 1
ATOM 1406 O O . LEU A 1 179 ? -13.782 11.035 -0.673 1.00 38.91 179 LEU A O 1
ATOM 1410 N N . GLU A 1 180 ? -15.424 12.560 -0.715 1.00 35.53 180 GLU A N 1
ATOM 1411 C CA . GLU A 1 180 ? -15.233 13.135 0.634 1.00 35.53 180 GLU A CA 1
ATOM 1412 C C . GLU A 1 180 ? -15.224 12.140 1.823 1.00 35.53 180 GLU A C 1
ATOM 1414 O O . GLU A 1 180 ? -14.853 12.516 2.932 1.00 35.53 180 GLU A O 1
ATOM 1419 N N . CYS A 1 181 ? -15.569 10.861 1.623 1.00 36.84 181 CYS A N 1
ATOM 1420 C CA . CYS A 1 181 ? -15.496 9.818 2.664 1.00 36.84 181 CYS A CA 1
ATOM 1421 C C . CYS A 1 181 ? -14.233 8.927 2.614 1.00 36.84 181 CYS A C 1
ATOM 1423 O O . CYS A 1 181 ? -14.039 8.107 3.515 1.00 36.84 181 CYS A O 1
ATOM 1425 N N . TRP A 1 182 ? -13.378 9.057 1.590 1.00 35.00 182 TRP A N 1
ATOM 1426 C CA . TRP A 1 182 ? -12.152 8.257 1.420 1.00 35.00 182 TRP A CA 1
ATOM 1427 C C . TRP A 1 182 ? -10.924 9.145 1.195 1.00 35.00 182 TRP A C 1
ATOM 1429 O O . TRP A 1 182 ? -10.295 9.145 0.140 1.00 35.00 182 TRP A O 1
ATOM 1439 N N . THR A 1 183 ? -10.571 9.916 2.215 1.00 35.66 183 THR A N 1
ATOM 1440 C CA . THR A 1 183 ? -9.378 10.773 2.252 1.00 35.66 183 THR A CA 1
ATOM 1441 C C . THR A 1 183 ? -8.892 10.815 3.723 1.00 35.66 183 THR A C 1
ATOM 1443 O O . THR A 1 183 ? -9.696 10.674 4.637 1.00 35.66 183 THR A O 1
ATOM 1446 N N . ILE A 1 184 ? -7.578 10.797 4.007 1.00 33.69 184 ILE A N 1
ATOM 1447 C CA . ILE A 1 184 ? -7.033 10.006 5.134 1.00 33.69 184 ILE A CA 1
ATOM 1448 C C . ILE A 1 184 ? -5.688 10.481 5.813 1.00 33.69 184 ILE A C 1
ATOM 1450 O O . ILE A 1 184 ? -4.832 9.662 6.117 1.00 33.69 184 ILE A O 1
ATOM 1454 N N . HIS A 1 185 ? -5.465 11.789 6.056 1.00 28.89 185 HIS A N 1
ATOM 1455 C CA . HIS A 1 185 ? -4.243 12.452 6.621 1.00 28.89 185 HIS A CA 1
ATOM 1456 C C . HIS A 1 185 ? -3.954 12.180 8.088 1.00 28.89 185 HIS A C 1
ATOM 1458 O O . HIS A 1 185 ? -4.836 11.848 8.877 1.00 28.89 185 HIS A O 1
ATOM 1464 N N . ILE A 1 186 ? -2.723 12.552 8.458 1.00 31.39 186 ILE A N 1
ATOM 1465 C CA . ILE A 1 186 ? -2.357 12.859 9.838 1.00 31.39 186 ILE A CA 1
ATOM 1466 C C . ILE A 1 186 ? -1.641 14.216 9.928 1.00 31.39 186 ILE A C 1
ATOM 1468 O O . ILE A 1 186 ? -0.509 14.359 9.483 1.00 31.39 186 ILE A O 1
ATOM 1472 N N . GLN A 1 187 ? -2.311 15.212 10.515 1.00 23.72 187 GLN A N 1
ATOM 1473 C CA . GLN A 1 187 ? -1.686 16.328 11.237 1.00 23.72 187 GLN A CA 1
ATOM 1474 C C . GLN A 1 187 ? -2.707 16.871 12.259 1.00 23.72 187 GLN A C 1
ATOM 1476 O O . GLN A 1 187 ? -3.793 17.313 11.889 1.00 23.72 187 GLN A O 1
ATOM 1481 N N . TYR A 1 188 ? -2.397 16.792 13.556 1.00 28.20 188 TYR A N 1
ATOM 1482 C CA . TYR A 1 188 ? -3.243 17.313 14.645 1.00 28.20 188 TYR A CA 1
ATOM 1483 C C . TYR A 1 188 ? -2.798 18.727 15.065 1.00 28.20 188 TYR A C 1
ATOM 1485 O O . TYR A 1 188 ? -1.607 19.016 14.936 1.00 28.20 188 TYR A O 1
ATOM 1493 N N . PRO A 1 189 ? -3.655 19.571 15.692 1.00 40.78 189 PRO A N 1
ATOM 1494 C CA . PRO A 1 189 ? -5.116 19.490 15.887 1.00 40.78 189 PRO A CA 1
ATOM 1495 C C . PRO A 1 189 ? -5.874 20.716 15.293 1.00 40.78 189 PRO A C 1
ATOM 1497 O O . PRO A 1 189 ? -5.332 21.808 15.165 1.00 40.78 189 PRO A O 1
ATOM 1500 N N . THR A 1 190 ? -7.170 20.651 14.967 1.00 28.62 190 THR A N 1
ATOM 1501 C CA . THR A 1 190 ? -8.284 20.879 15.920 1.00 28.62 190 THR A CA 1
ATOM 1502 C C . THR A 1 190 ? -9.644 20.709 15.210 1.00 28.62 190 THR A C 1
ATOM 1504 O O . THR A 1 190 ? -9.832 21.210 14.109 1.00 28.62 190 THR A O 1
ATOM 1507 N N . MET A 1 191 ? -10.622 20.044 15.841 1.00 35.12 191 MET A N 1
ATOM 1508 C CA . MET A 1 191 ? -11.958 19.792 15.256 1.00 35.12 191 MET A CA 1
ATOM 1509 C C . MET A 1 191 ? -13.022 20.809 15.701 1.00 35.12 191 MET A C 1
ATOM 1511 O O . MET A 1 191 ? -13.248 20.915 16.906 1.00 35.12 191 MET A O 1
ATOM 1515 N N . LYS A 1 192 ? -13.752 21.439 14.755 1.00 33.59 192 LYS A N 1
ATOM 1516 C CA . LYS A 1 192 ? -15.128 21.987 14.931 1.00 33.59 192 LYS A CA 1
ATOM 1517 C C . LYS A 1 192 ? -15.900 22.201 13.598 1.00 33.59 192 LYS A C 1
ATOM 1519 O O . LYS A 1 192 ? -16.233 23.337 13.272 1.00 33.59 192 LYS A O 1
ATOM 1524 N N . SER A 1 193 ? -16.262 21.137 12.876 1.00 36.25 193 SER A N 1
ATOM 1525 C CA . SER A 1 193 ? -17.352 21.141 11.866 1.00 36.25 193 SER A CA 1
ATOM 1526 C C . SER A 1 193 ? -17.716 19.707 11.431 1.00 36.25 193 SER A C 1
ATOM 1528 O O . SER A 1 193 ? -17.202 18.746 12.005 1.00 36.25 193 SER A O 1
ATOM 1530 N N . ASN A 1 194 ? -18.675 19.566 10.509 1.00 38.72 194 ASN A N 1
ATOM 1531 C CA . ASN A 1 194 ? -19.321 18.307 10.123 1.00 38.72 194 ASN A CA 1
ATOM 1532 C C . ASN A 1 194 ? -18.348 17.353 9.374 1.00 38.72 194 ASN A C 1
ATOM 1534 O O . ASN A 1 194 ? -17.617 17.833 8.509 1.00 38.72 194 ASN A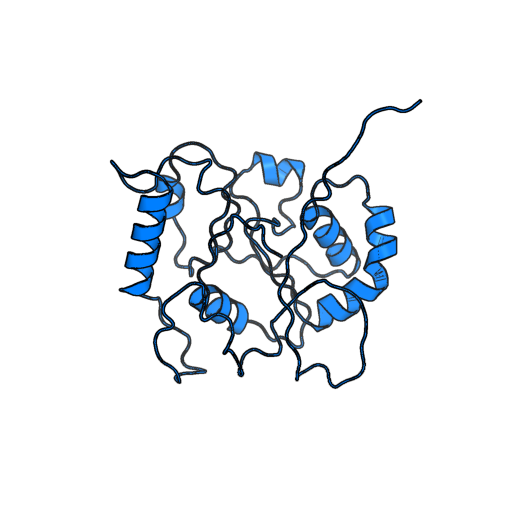 O 1
ATOM 1538 N N . PRO A 1 195 ? -18.307 16.027 9.644 1.00 40.06 195 PRO A N 1
ATOM 1539 C CA . PRO A 1 195 ? -17.202 15.174 9.173 1.00 40.06 195 PRO A CA 1
ATOM 1540 C C . PRO A 1 195 ? -17.198 14.793 7.687 1.00 40.06 195 PRO A C 1
ATOM 1542 O O . PRO A 1 195 ? -16.238 14.169 7.253 1.00 40.06 195 PRO A O 1
ATOM 1545 N N . CYS A 1 196 ? -18.249 15.115 6.930 1.00 38.44 196 CYS A N 1
ATOM 1546 C CA . CYS A 1 196 ? -18.341 14.803 5.498 1.00 38.44 196 CYS A CA 1
ATOM 1547 C C . CYS A 1 196 ? -17.913 15.966 4.587 1.00 38.44 196 CYS A C 1
ATOM 1549 O O . CYS A 1 196 ? -18.005 15.811 3.384 1.00 38.44 196 CYS A O 1
ATOM 1551 N N . GLU A 1 197 ? -17.496 17.116 5.133 1.00 32.94 197 GLU A N 1
ATOM 1552 C CA . GLU A 1 197 ? -17.242 18.352 4.360 1.00 32.94 197 GLU A CA 1
ATOM 1553 C C . GLU A 1 197 ? -15.752 18.778 4.348 1.00 32.94 197 GLU A C 1
ATOM 1555 O O . GLU A 1 197 ? -15.447 19.915 3.987 1.00 32.94 197 GLU A O 1
ATOM 1560 N N . LEU A 1 198 ? -14.808 17.937 4.811 1.00 29.53 198 LEU A N 1
ATOM 1561 C CA . LEU A 1 198 ? -13.369 18.267 4.834 1.00 29.53 198 LEU A CA 1
ATOM 1562 C C . LEU A 1 198 ? -12.450 17.045 4.590 1.00 29.53 198 LEU A C 1
ATOM 1564 O O . LEU A 1 198 ? -12.577 16.046 5.302 1.00 29.53 198 LEU A O 1
ATOM 1568 N N . PRO A 1 199 ? -11.475 17.136 3.657 1.00 30.14 199 PRO A N 1
ATOM 1569 C CA . PRO A 1 199 ? -10.613 16.029 3.253 1.00 30.14 199 PRO A CA 1
ATOM 1570 C C . PRO A 1 199 ? -9.319 15.922 4.073 1.00 30.14 199 PRO A C 1
ATOM 1572 O O . PRO A 1 199 ? -8.941 16.787 4.863 1.00 30.14 199 PRO A O 1
ATOM 1575 N N . VAL A 1 200 ? -8.614 14.817 3.853 1.00 35.62 200 VAL A N 1
ATOM 1576 C CA . VAL A 1 200 ? -7.462 14.341 4.623 1.00 35.62 200 VAL A CA 1
ATOM 1577 C C . VAL A 1 200 ? -6.566 13.542 3.596 1.00 35.62 200 VAL A C 1
ATOM 1579 O O . VAL A 1 200 ? -7.109 13.019 2.638 1.00 35.62 200 VAL A O 1
ATOM 1582 N N . VAL A 1 201 ? -5.226 13.405 3.666 1.00 35.31 201 VAL A N 1
ATOM 1583 C CA . VAL A 1 201 ? -4.391 12.517 2.786 1.00 35.31 201 VAL A CA 1
ATOM 1584 C C . VAL A 1 201 ? -3.233 11.851 3.562 1.00 35.31 201 VAL A C 1
ATOM 1586 O O . VAL A 1 201 ? -2.393 12.553 4.109 1.00 35.31 201 VAL A O 1
ATOM 1589 N N . PHE A 1 202 ? -3.180 10.513 3.660 1.00 33.94 202 PHE A N 1
ATOM 1590 C CA . PHE A 1 202 ? -2.214 9.788 4.523 1.00 33.94 202 PHE A CA 1
ATOM 1591 C C . PHE A 1 202 ? -0.757 10.007 4.111 1.00 33.94 202 PHE A C 1
ATOM 1593 O O . PHE A 1 202 ? -0.437 9.728 2.964 1.00 33.94 202 PHE A O 1
ATOM 1600 N N . MET A 1 203 ? 0.115 10.266 5.090 1.00 28.08 203 MET A N 1
ATOM 1601 C CA . MET A 1 203 ? 1.561 10.001 5.055 1.00 28.08 203 MET A CA 1
ATOM 1602 C C . MET A 1 203 ? 2.023 9.744 6.504 1.00 28.08 203 MET A C 1
ATOM 1604 O O . MET A 1 203 ? 1.535 10.415 7.417 1.00 28.08 203 MET A O 1
ATOM 1608 N N . LEU A 1 204 ? 2.929 8.791 6.737 1.00 29.48 204 LEU A N 1
ATOM 1609 C CA . LEU A 1 204 ? 3.710 8.710 7.981 1.00 29.48 204 LEU A CA 1
ATOM 1610 C C . LEU A 1 204 ? 5.188 8.738 7.598 1.00 29.48 204 LEU A C 1
ATOM 1612 O O . LEU A 1 204 ? 5.742 7.705 7.240 1.00 29.48 204 LEU A O 1
ATOM 1616 N N . GLU A 1 205 ? 5.817 9.910 7.690 1.00 25.05 205 GLU A N 1
ATOM 1617 C CA . GLU A 1 205 ? 7.272 10.013 7.551 1.00 25.05 205 GLU A CA 1
ATOM 1618 C C . GLU A 1 205 ? 7.968 9.140 8.607 1.00 25.05 205 GLU A C 1
ATOM 1620 O O . GLU A 1 205 ? 7.540 9.057 9.766 1.00 25.05 205 GLU A O 1
ATOM 1625 N N . GLN A 1 206 ? 9.056 8.482 8.204 1.00 24.14 206 GLN A N 1
ATOM 1626 C CA . GLN A 1 206 ? 9.881 7.696 9.113 1.00 24.14 206 GLN A CA 1
ATOM 1627 C C . GLN A 1 206 ? 10.523 8.609 10.165 1.00 24.14 206 GLN A C 1
ATOM 1629 O O . GLN A 1 206 ? 11.145 9.621 9.846 1.00 24.14 206 GLN A O 1
ATOM 1634 N N . ALA A 1 207 ? 10.427 8.225 11.438 1.00 24.77 207 ALA A N 1
ATOM 1635 C CA . ALA A 1 207 ? 11.186 8.879 12.494 1.00 24.77 207 ALA A CA 1
ATOM 1636 C C . ALA A 1 207 ? 12.654 8.421 12.430 1.00 24.77 207 ALA A C 1
ATOM 1638 O O . ALA A 1 207 ? 12.999 7.381 12.993 1.00 24.77 207 ALA A O 1
ATOM 1639 N N . GLU A 1 208 ? 13.518 9.187 11.754 1.00 27.08 208 GLU A N 1
ATOM 1640 C CA . GLU A 1 208 ? 14.964 8.942 11.792 1.00 27.08 208 GLU A CA 1
ATOM 1641 C C . GLU A 1 208 ? 15.510 9.054 13.226 1.00 27.08 208 GLU A C 1
ATOM 1643 O O . GLU A 1 208 ? 15.337 10.048 13.938 1.00 27.08 208 GLU A O 1
ATOM 1648 N N . GLU A 1 209 ? 16.213 8.006 13.649 1.00 29.05 209 GLU A N 1
ATOM 1649 C CA . GLU A 1 209 ? 16.816 7.887 14.970 1.00 29.05 209 GLU A CA 1
ATOM 1650 C C . GLU A 1 209 ? 18.104 8.727 15.063 1.00 29.05 209 GLU A C 1
ATOM 1652 O O . GLU A 1 209 ? 19.201 8.259 14.747 1.00 29.05 209 GLU A O 1
ATOM 1657 N N . VAL A 1 210 ? 18.015 9.965 15.568 1.00 28.39 210 VAL A N 1
ATOM 1658 C CA . VAL A 1 210 ? 19.213 10.757 15.919 1.00 28.39 210 VAL A CA 1
ATOM 1659 C C . VAL A 1 210 ? 19.799 10.286 17.254 1.00 28.39 210 VAL A C 1
ATOM 1661 O O . VAL A 1 210 ? 19.784 10.974 18.276 1.00 28.39 210 VAL A O 1
ATOM 1664 N N . ALA A 1 211 ? 20.384 9.093 17.236 1.00 29.69 211 ALA A N 1
ATOM 1665 C CA . ALA A 1 211 ? 21.340 8.677 18.245 1.00 29.69 211 ALA A CA 1
ATOM 1666 C C . ALA A 1 211 ? 22.729 9.250 17.911 1.00 29.69 211 ALA A C 1
ATOM 1668 O O . ALA A 1 211 ? 23.355 8.795 16.951 1.00 29.69 211 ALA A O 1
ATOM 1669 N N . ARG A 1 212 ? 23.247 10.181 18.738 1.00 28.89 212 ARG A N 1
ATOM 1670 C CA . ARG A 1 212 ? 24.661 10.214 19.200 1.00 28.89 212 ARG A CA 1
ATOM 1671 C C . ARG A 1 212 ? 25.005 11.395 20.130 1.00 28.89 212 ARG A C 1
ATOM 1673 O O . ARG A 1 212 ? 25.137 12.519 19.675 1.00 28.89 212 ARG A O 1
ATOM 1680 N N . VAL A 1 213 ? 25.347 11.016 21.369 1.00 32.44 213 VAL A N 1
ATOM 1681 C CA . VAL A 1 213 ? 26.446 11.536 22.221 1.00 32.44 213 VAL A CA 1
ATOM 1682 C C . VAL A 1 213 ? 26.361 12.991 22.730 1.00 32.44 213 VAL A C 1
ATOM 1684 O O . VAL A 1 213 ? 26.171 13.932 21.975 1.00 32.44 213 VAL A O 1
ATOM 1687 N N . GLY A 1 214 ? 26.575 13.152 24.046 1.00 32.31 214 GLY A N 1
ATOM 1688 C CA . GLY A 1 214 ? 26.741 14.444 24.738 1.00 32.31 214 GLY A CA 1
ATOM 1689 C C . GLY A 1 214 ? 28.090 15.141 24.455 1.00 32.31 214 GLY A C 1
ATOM 1690 O O . GLY A 1 214 ? 28.683 14.924 23.395 1.00 32.31 214 GLY A O 1
ATOM 1691 N N . PRO A 1 215 ? 28.620 15.965 25.378 1.00 35.97 215 PRO A N 1
ATOM 1692 C CA . PRO A 1 215 ? 28.624 15.734 26.830 1.00 35.97 215 PRO A CA 1
ATOM 1693 C C . PRO A 1 215 ? 27.616 16.559 27.646 1.00 35.97 215 PRO A C 1
ATOM 1695 O O . PRO A 1 215 ? 27.094 17.563 27.119 1.00 35.97 215 PRO A O 1
#

InterPro domains:
  IPR006740 Protein of unknown function DUF604 [PF04646] (37-155)

Radius of gyration: 18.41 Å; chains: 1; bounding box: 50×36×50 Å

Foldseek 3Di:
DADPQKDFPVLQVVLVPVVDDLVDWAKEAADAPDPVRCVLQHNFFHDHHLHIFTGPVLVVVLVVCPPVQCVVVVVHPDPRSSSSSSSVVVVHTYDYAQQRYPPPDEEACQVVVVPRDPGDNTMDGPQQRYQQNDPPDHSVVSVVVVVVVCVVCPDDRPPPDPDDDDDDDPPRVPDDPPCQRTAAADDDDDDDDDSSRDHHHYDDDDDDDPDDDDD

Sequence (215 aa):
MGDDDTVYFTDNLVSVLAKYDHHQMWYIGGNSESVEQDVMHTYGMAFGGGGFAISYPLAEKLVKILDGCLDRYYYFYGSDQRIWACISEIGVPLTREQGFHQFDIRGSAYGLLAAHPVAPLVSLHHLDYVDSLFPYKNQMDSLKSLNRAYQLDPPPVPLATASQGPANSIADIQNMEELECWTIHIQYPTMKSNPCELPVVFMLEQAEEVARVGP

pLDDT: mean 71.83, std 25.08, range [23.72, 98.0]

Secondary structure (DSSP, 8-state):
---TTPEE-HHHHHHHHTTS-TTS--EEE---S-HHHHHHS-TTS--TTT-EEE-HHHHHHHHHHHHHHHHHTTTSSSHHHHHHHHHHHHTPPEEE-TT-------EETHHHHHT--SS---EE--TTTEEPSSTT--HHHHHHHHHHHHHHS-----TT--------STT-TT--TT-TTS----------S-TTS------------------

Organism: Hevea brasiliensis (NCBI:txid3981)